Protein AF-A0AA47KLA8-F1 (afdb_monomer_lite)

Secondary structure (DSSP, 8-state):
--HHHHHHHHHHHHHHHHHHHHHHHHHHHHHHHHHTTSS-TT-HHHHHHHHHHHHHHHHHHHHHHHHHHHHH-TTT--TT--HHHHHHHHHHHHHHHHHHHHHHHHHTSS-GGGSPPP---TTHHHHHHHHHHHHS--SSGGG--HHHHHHHHHHHHHHHHHHHHHHHHHH----TTGGG--THHHHHHHHHHHH--

Structure (mmCIF, N/CA/C/O backbone):
data_AF-A0AA47KLA8-F1
#
_entry.id   AF-A0AA47KLA8-F1
#
loop_
_atom_site.gr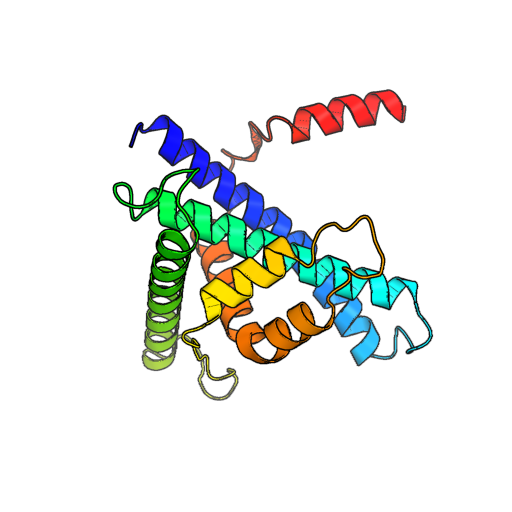oup_PDB
_atom_site.id
_atom_site.type_symbol
_atom_site.label_atom_id
_atom_site.label_alt_id
_atom_site.label_comp_id
_atom_site.label_asym_id
_atom_site.label_entity_id
_atom_site.label_seq_id
_atom_site.pdbx_PDB_ins_code
_atom_site.Cartn_x
_atom_site.Cartn_y
_atom_site.Cartn_z
_atom_site.occupancy
_atom_site.B_iso_or_equiv
_atom_site.auth_seq_id
_atom_site.auth_comp_id
_atom_site.auth_asym_id
_atom_site.auth_atom_id
_atom_site.pdbx_PDB_model_num
ATOM 1 N N . MET A 1 1 ? -13.628 13.703 17.884 1.00 63.38 1 MET A N 1
ATOM 2 C CA . MET A 1 1 ? -13.257 14.617 16.775 1.00 63.38 1 MET A CA 1
ATOM 3 C C . MET A 1 1 ? -14.511 15.286 16.195 1.00 63.38 1 MET A C 1
ATOM 5 O O . MET A 1 1 ? -15.579 14.709 16.343 1.00 63.38 1 MET A O 1
ATOM 9 N N . ASP A 1 2 ? -14.417 16.473 15.574 1.00 76.19 2 ASP A N 1
ATOM 10 C CA . ASP A 1 2 ? -15.514 17.053 14.766 1.00 76.19 2 ASP A CA 1
ATOM 11 C C . ASP A 1 2 ? -15.953 16.029 13.704 1.00 76.19 2 ASP A C 1
ATOM 13 O O . ASP A 1 2 ? -15.108 15.506 12.971 1.00 76.19 2 ASP A O 1
ATOM 17 N N . THR A 1 3 ? -17.251 15.723 13.636 1.00 77.56 3 THR A N 1
ATOM 18 C CA . THR A 1 3 ? -17.851 14.794 12.665 1.00 77.56 3 THR A CA 1
ATOM 19 C C . THR A 1 3 ? -17.394 15.096 11.236 1.00 77.56 3 THR A C 1
ATOM 21 O O . THR A 1 3 ? -17.148 14.171 10.462 1.00 77.56 3 THR A O 1
ATOM 24 N N . ASN A 1 4 ? -17.179 16.373 10.905 1.00 79.25 4 ASN A N 1
ATOM 25 C CA . ASN A 1 4 ? -16.696 16.792 9.592 1.00 79.25 4 ASN A CA 1
ATOM 26 C C . ASN A 1 4 ? -15.292 16.261 9.271 1.00 79.25 4 ASN A C 1
ATOM 28 O O . ASN A 1 4 ? -15.055 15.803 8.156 1.00 79.25 4 ASN A O 1
ATOM 32 N N . LYS A 1 5 ? -14.379 16.235 10.249 1.00 79.88 5 LYS A N 1
ATOM 33 C CA . LYS A 1 5 ? -13.025 15.695 10.048 1.00 79.88 5 LYS A CA 1
ATOM 34 C C . LYS A 1 5 ? -13.030 14.176 9.881 1.00 79.88 5 LYS A C 1
ATOM 36 O O . LYS A 1 5 ? -12.223 13.635 9.135 1.00 79.88 5 LYS A O 1
ATOM 41 N N . VAL A 1 6 ? -13.934 13.463 10.563 1.00 80.94 6 VAL A N 1
ATOM 42 C CA . VAL A 1 6 ? -14.039 11.997 10.407 1.00 80.94 6 VAL A CA 1
ATOM 43 C C . VAL A 1 6 ? -14.518 11.674 8.995 1.00 80.94 6 VAL A C 1
ATOM 45 O O . VAL A 1 6 ? -13.991 10.769 8.349 1.00 80.94 6 VAL A O 1
ATOM 48 N N . ILE A 1 7 ? -15.492 12.441 8.499 1.00 81.25 7 ILE A N 1
ATOM 49 C CA . ILE A 1 7 ? -15.965 12.353 7.115 1.00 81.25 7 ILE A CA 1
ATOM 50 C C . ILE A 1 7 ? -14.815 12.645 6.141 1.00 81.25 7 ILE A C 1
ATOM 52 O O . ILE A 1 7 ? -14.643 11.912 5.169 1.00 81.25 7 ILE A O 1
ATOM 56 N N . GLU A 1 8 ? -14.000 13.663 6.414 1.00 82.88 8 GLU A N 1
ATOM 57 C CA . GLU A 1 8 ? -12.831 14.002 5.601 1.00 82.88 8 GLU A CA 1
ATOM 58 C C . GLU A 1 8 ? -11.795 12.869 5.554 1.00 82.88 8 GLU A C 1
ATOM 60 O O . GLU A 1 8 ? -11.402 12.460 4.462 1.00 82.88 8 GLU A O 1
ATOM 65 N N . TYR A 1 9 ? -11.407 12.280 6.690 1.00 85.88 9 TYR A N 1
ATOM 66 C CA . TYR A 1 9 ? -10.461 11.157 6.687 1.00 85.88 9 TYR A CA 1
ATOM 67 C C . TYR A 1 9 ? -11.030 9.912 6.005 1.00 85.88 9 TYR A C 1
ATOM 69 O O . TYR A 1 9 ? -10.309 9.251 5.263 1.00 85.88 9 TYR A O 1
ATOM 77 N N . ARG A 1 10 ? -12.328 9.620 6.148 1.00 85.44 10 ARG A N 1
ATOM 78 C CA . ARG A 1 10 ? -12.972 8.524 5.400 1.00 85.44 10 ARG A CA 1
ATOM 79 C C . ARG A 1 10 ? -12.926 8.757 3.893 1.00 85.44 10 ARG A C 1
ATOM 81 O O . ARG A 1 10 ? -12.641 7.825 3.143 1.00 85.44 10 ARG A O 1
ATOM 88 N N . LYS A 1 11 ? -13.166 9.994 3.447 1.00 83.06 11 LYS A N 1
ATOM 89 C CA . LYS A 1 11 ? -12.975 10.379 2.043 1.00 83.06 11 LYS A CA 1
ATOM 90 C C . LYS A 1 11 ? -11.513 10.206 1.632 1.00 83.06 11 LYS A C 1
ATOM 92 O O . LYS A 1 11 ? -11.257 9.594 0.604 1.00 83.06 11 LYS A O 1
ATOM 97 N N . SER A 1 12 ? -10.565 10.663 2.450 1.00 85.81 12 SER A N 1
ATOM 98 C CA . SER A 1 12 ? -9.127 10.524 2.193 1.00 85.81 12 SER A CA 1
ATOM 99 C C . SER A 1 12 ? -8.693 9.064 2.043 1.00 85.81 12 SER A C 1
ATOM 101 O O . SER A 1 12 ? -7.930 8.766 1.134 1.00 85.81 12 SER A O 1
ATOM 103 N N . ILE A 1 13 ? -9.194 8.146 2.877 1.00 89.25 13 ILE A N 1
ATOM 104 C CA . ILE A 1 13 ? -8.900 6.707 2.755 1.00 89.25 13 ILE A CA 1
ATOM 105 C C . ILE A 1 13 ? -9.370 6.181 1.395 1.00 89.25 13 ILE A C 1
ATOM 107 O O . ILE A 1 13 ? -8.602 5.525 0.700 1.00 89.25 13 ILE A O 1
ATOM 111 N N . LYS A 1 14 ? -10.599 6.511 0.973 1.00 87.19 14 LYS A N 1
ATOM 112 C CA . LYS A 1 14 ? -11.126 6.137 -0.355 1.00 87.19 14 LYS A CA 1
ATOM 113 C C . LYS A 1 14 ? -10.231 6.666 -1.482 1.00 87.19 14 LYS A C 1
ATOM 115 O O . LYS A 1 14 ? -9.754 5.888 -2.303 1.00 87.19 14 LYS A O 1
ATOM 120 N N . PHE A 1 15 ? -9.960 7.973 -1.429 1.00 85.94 15 PHE A N 1
ATOM 121 C CA . PHE A 1 15 ? -8.798 8.675 -1.990 1.00 85.94 15 PHE A CA 1
ATOM 122 C C . PHE A 1 15 ? -7.606 7.780 -2.304 1.00 85.94 15 PHE A C 1
ATOM 124 O O . PHE A 1 15 ? -7.301 7.396 -3.440 1.00 85.94 15 PHE A O 1
ATOM 131 N N . GLU A 1 16 ? -6.889 7.512 -1.235 1.00 90.62 16 GLU A N 1
ATOM 132 C CA . GLU A 1 16 ? -5.581 6.911 -1.293 1.00 90.62 16 GLU A CA 1
ATOM 133 C C . GLU A 1 16 ? -5.672 5.441 -1.713 1.00 90.62 16 GLU A C 1
ATOM 135 O O . GLU A 1 16 ? -4.830 4.996 -2.483 1.00 90.62 16 GLU A O 1
ATOM 140 N N . LEU A 1 17 ? -6.741 4.712 -1.376 1.00 91.94 17 LEU A N 1
ATOM 141 C CA . LEU A 1 17 ? -6.929 3.327 -1.822 1.00 91.94 17 LEU A CA 1
ATOM 142 C C . LEU A 1 17 ? -7.179 3.193 -3.329 1.00 91.94 17 LEU A C 1
ATOM 144 O O . LEU A 1 17 ? -6.653 2.267 -3.950 1.00 91.94 17 LEU A O 1
ATOM 148 N N . VAL A 1 18 ? -7.917 4.119 -3.951 1.00 89.25 18 VAL A N 1
ATOM 149 C CA . VAL A 1 18 ? -8.073 4.134 -5.418 1.00 89.25 18 VAL A CA 1
ATOM 150 C C . VAL A 1 18 ? -6.729 4.414 -6.092 1.00 89.25 18 VAL A C 1
ATOM 152 O O . VAL A 1 18 ? -6.357 3.736 -7.050 1.00 89.25 18 VAL A O 1
ATOM 155 N N . ARG A 1 19 ? -5.954 5.369 -5.570 1.00 90.69 19 ARG A N 1
ATOM 156 C CA . ARG A 1 19 ? -4.613 5.678 -6.094 1.00 90.69 19 ARG A CA 1
ATOM 157 C C . ARG A 1 19 ? -3.634 4.524 -5.874 1.00 90.69 19 ARG A C 1
ATOM 159 O O . ARG A 1 19 ? -2.857 4.213 -6.776 1.00 90.69 19 ARG A O 1
ATOM 166 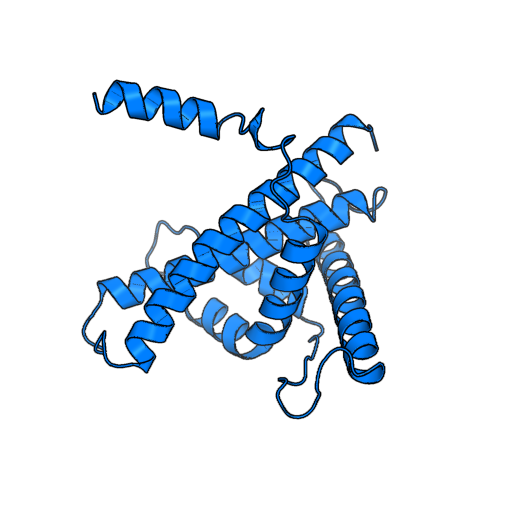N N . ALA A 1 20 ? -3.711 3.857 -4.723 1.00 94.31 20 ALA A N 1
ATOM 167 C CA . ALA A 1 20 ? -2.966 2.641 -4.423 1.00 94.31 20 ALA A CA 1
ATOM 168 C C . ALA A 1 20 ? -3.318 1.537 -5.420 1.00 94.31 20 ALA A C 1
ATOM 170 O O . ALA A 1 20 ? -2.413 0.901 -5.947 1.00 94.31 20 ALA A O 1
ATOM 171 N N . LYS A 1 21 ? -4.605 1.355 -5.745 1.00 94.44 21 LYS A N 1
ATOM 172 C CA . LYS A 1 21 ? -5.042 0.391 -6.757 1.00 94.44 21 LYS A CA 1
ATOM 173 C C . LYS A 1 21 ? -4.451 0.677 -8.131 1.00 94.44 21 LYS A C 1
ATOM 175 O O . LYS A 1 21 ? -3.864 -0.221 -8.722 1.00 94.44 21 LYS A O 1
ATOM 180 N N . LEU A 1 22 ? -4.555 1.912 -8.616 1.00 93.88 22 LEU A N 1
ATOM 181 C CA . LEU A 1 22 ? -3.979 2.289 -9.911 1.00 93.88 22 LEU A CA 1
ATOM 182 C C . LEU A 1 22 ? -2.461 2.050 -9.948 1.00 93.88 22 LEU A C 1
ATOM 184 O O . LEU A 1 22 ? -1.937 1.551 -10.940 1.00 93.88 22 LEU A O 1
ATOM 188 N N . ALA A 1 23 ? -1.761 2.372 -8.858 1.00 95.81 23 ALA A N 1
ATOM 189 C CA . ALA A 1 23 ? -0.329 2.126 -8.733 1.00 95.81 23 ALA A CA 1
ATOM 190 C C . ALA A 1 23 ? 0.010 0.625 -8.675 1.00 95.81 23 ALA A C 1
ATOM 192 O O . ALA A 1 23 ? 0.953 0.188 -9.331 1.00 95.81 23 ALA A O 1
ATOM 193 N N . PHE A 1 24 ? -0.765 -0.175 -7.941 1.00 96.81 24 PHE A N 1
ATOM 194 C CA . PHE A 1 24 ? -0.551 -1.616 -7.837 1.00 96.81 24 PHE A CA 1
ATOM 195 C C . PHE A 1 24 ? -0.835 -2.340 -9.154 1.00 96.81 24 PHE A C 1
ATOM 197 O O . PHE A 1 24 ? -0.034 -3.173 -9.564 1.00 96.81 24 PHE A O 1
ATOM 204 N N . ASP A 1 25 ? -1.925 -1.997 -9.846 1.00 96.94 25 ASP A N 1
ATOM 205 C CA . ASP A 1 25 ? -2.264 -2.566 -11.155 1.00 96.94 25 ASP A CA 1
ATOM 206 C C . ASP A 1 25 ? -1.147 -2.282 -12.177 1.00 96.94 25 ASP A C 1
ATOM 208 O O . ASP A 1 25 ? -0.766 -3.156 -12.960 1.00 96.94 25 ASP A O 1
ATOM 212 N N . GLU A 1 26 ? -0.575 -1.074 -12.145 1.00 97.19 26 GLU A N 1
ATOM 213 C CA . GLU A 1 26 ? 0.566 -0.709 -12.984 1.00 97.19 26 GLU A CA 1
ATOM 214 C C . GLU A 1 26 ? 1.828 -1.506 -12.618 1.00 97.19 26 GLU A C 1
ATOM 216 O O . GLU A 1 26 ? 2.467 -2.080 -13.504 1.00 97.19 26 GLU A O 1
ATOM 221 N N . PHE A 1 27 ? 2.166 -1.591 -11.326 1.00 96.50 27 PHE A N 1
ATOM 222 C CA . PHE A 1 27 ? 3.285 -2.401 -10.835 1.00 96.50 27 PHE A CA 1
ATOM 223 C C . PHE A 1 27 ? 3.144 -3.858 -11.280 1.00 96.50 27 PHE A C 1
ATOM 225 O O . PHE A 1 27 ? 4.066 -4.406 -11.881 1.00 96.50 27 PHE A O 1
ATOM 232 N N . PHE A 1 28 ? 1.978 -4.458 -11.039 1.00 95.81 28 PHE A N 1
ATOM 233 C CA . PHE A 1 28 ? 1.679 -5.839 -11.390 1.00 95.81 28 PHE A CA 1
ATOM 234 C C . PHE A 1 28 ? 1.783 -6.070 -12.901 1.00 95.81 28 PHE A C 1
ATOM 236 O O . PHE A 1 28 ? 2.361 -7.065 -13.336 1.00 95.81 28 PHE A O 1
ATOM 243 N N . GLY A 1 29 ? 1.301 -5.124 -13.712 1.00 96.44 29 GLY A N 1
ATOM 244 C CA . GLY A 1 29 ? 1.416 -5.178 -15.168 1.00 96.44 29 GLY A CA 1
ATOM 245 C C . GLY A 1 29 ? 2.866 -5.187 -15.663 1.00 96.44 29 GLY A C 1
ATOM 246 O O . GLY A 1 29 ? 3.216 -6.010 -16.513 1.00 96.44 29 GLY A O 1
ATOM 247 N N . TYR A 1 30 ? 3.728 -4.312 -15.132 1.00 96.12 30 TYR A N 1
ATOM 248 C CA . TYR A 1 30 ? 5.148 -4.302 -15.511 1.00 96.12 30 TYR A CA 1
ATOM 249 C C . TYR A 1 30 ? 5.914 -5.499 -14.943 1.00 96.12 30 TYR A C 1
ATOM 251 O O . TYR A 1 30 ? 6.679 -6.116 -15.681 1.00 96.12 30 TYR A O 1
ATOM 259 N N . ALA A 1 31 ? 5.678 -5.866 -13.680 1.00 93.81 31 ALA A N 1
ATOM 260 C CA . ALA A 1 31 ? 6.279 -7.038 -13.042 1.00 93.81 31 ALA A CA 1
ATOM 261 C C . ALA A 1 31 ? 5.948 -8.323 -13.812 1.00 93.81 31 ALA A C 1
ATOM 263 O O . ALA A 1 31 ? 6.847 -9.074 -14.184 1.00 93.81 31 ALA A O 1
ATOM 264 N N . GLY A 1 32 ? 4.668 -8.528 -14.139 1.00 94.69 32 GLY A N 1
ATOM 265 C CA . GLY A 1 32 ? 4.219 -9.647 -14.963 1.00 94.69 32 GLY A CA 1
ATOM 266 C C . GLY A 1 32 ? 4.845 -9.634 -16.358 1.00 94.69 32 GLY A C 1
ATOM 267 O O . GLY A 1 32 ? 5.186 -10.689 -16.885 1.00 94.69 32 GLY A O 1
ATOM 268 N N . GLY A 1 33 ? 5.064 -8.454 -16.943 1.00 94.50 33 GLY A N 1
ATOM 269 C CA . GLY A 1 33 ? 5.754 -8.315 -18.224 1.00 94.50 33 GLY A CA 1
ATOM 270 C C . GLY A 1 33 ? 7.212 -8.787 -18.203 1.00 94.50 33 GLY A C 1
ATOM 271 O O . GLY A 1 33 ? 7.637 -9.415 -19.166 1.00 94.50 33 GLY A O 1
ATOM 272 N N . PHE A 1 34 ? 7.956 -8.544 -17.119 1.00 92.56 34 PHE A N 1
ATOM 273 C CA . PHE A 1 34 ? 9.307 -9.098 -16.946 1.00 92.56 34 PHE A CA 1
ATOM 274 C C . PHE A 1 34 ? 9.283 -10.607 -16.665 1.00 92.56 34 PHE A C 1
ATOM 276 O O . PHE A 1 34 ? 10.083 -11.339 -17.227 1.00 92.56 34 PHE A O 1
ATOM 283 N N . ILE A 1 35 ? 8.340 -11.092 -15.848 1.00 93.56 35 ILE A N 1
ATOM 284 C CA . ILE A 1 35 ? 8.210 -12.529 -15.523 1.00 93.56 35 ILE A CA 1
ATOM 285 C C . ILE A 1 35 ? 7.851 -13.370 -16.759 1.00 93.56 35 ILE A C 1
ATOM 287 O O . ILE A 1 35 ? 8.227 -14.533 -16.850 1.00 93.56 35 ILE A O 1
ATOM 291 N N . THR A 1 36 ? 7.092 -12.796 -17.693 1.00 95.00 36 THR A N 1
ATOM 292 C CA . THR A 1 36 ? 6.625 -13.471 -18.917 1.00 95.00 36 THR A CA 1
ATOM 293 C C . THR A 1 36 ? 7.490 -13.172 -20.145 1.00 95.00 36 THR A C 1
ATOM 295 O O . THR A 1 36 ? 7.048 -13.420 -21.265 1.00 95.00 36 THR A O 1
ATOM 298 N N . ASP A 1 37 ? 8.684 -12.600 -19.955 1.00 92.56 37 ASP A N 1
ATOM 299 C CA . ASP A 1 37 ? 9.629 -12.216 -21.016 1.00 92.56 37 ASP A CA 1
ATOM 300 C C . ASP A 1 37 ? 9.053 -11.257 -22.084 1.00 92.56 37 ASP A C 1
ATOM 302 O O . ASP A 1 37 ? 9.610 -11.088 -23.170 1.00 92.56 37 ASP A O 1
ATOM 306 N N . ARG A 1 38 ? 7.940 -10.568 -21.790 1.00 92.94 38 ARG A N 1
ATOM 307 C CA . ARG A 1 38 ? 7.401 -9.488 -22.638 1.00 92.94 38 ARG A CA 1
ATOM 308 C C . ARG A 1 38 ? 8.300 -8.249 -22.604 1.00 92.94 38 ARG A C 1
ATOM 310 O O . ARG A 1 38 ? 8.316 -7.470 -23.558 1.00 92.94 38 ARG A O 1
ATOM 317 N N . PHE A 1 39 ? 9.007 -8.051 -21.496 1.00 92.06 39 PHE A N 1
ATOM 318 C CA . PHE A 1 39 ? 10.052 -7.048 -21.340 1.00 92.06 39 PHE A CA 1
ATOM 319 C C . PHE A 1 39 ? 11.363 -7.749 -21.003 1.00 92.06 39 PHE A C 1
ATOM 321 O O . PHE A 1 39 ? 11.408 -8.537 -20.065 1.00 92.06 39 PHE A O 1
ATOM 328 N N . ASP A 1 40 ? 12.425 -7.429 -21.737 1.00 92.12 40 ASP A N 1
ATOM 329 C CA . ASP A 1 40 ? 13.775 -7.861 -21.385 1.00 92.12 40 ASP A CA 1
ATOM 330 C C . ASP A 1 40 ? 14.450 -6.881 -20.407 1.00 92.12 40 ASP A C 1
ATOM 332 O O . ASP A 1 40 ? 14.007 -5.744 -20.199 1.00 92.12 40 ASP A O 1
ATOM 336 N N . ASP A 1 41 ? 15.582 -7.303 -19.842 1.00 89.00 41 ASP A N 1
ATOM 337 C CA . ASP A 1 41 ? 16.385 -6.507 -18.911 1.00 89.00 41 ASP A CA 1
ATOM 338 C C . ASP A 1 41 ? 16.990 -5.227 -19.512 1.00 89.00 41 ASP A C 1
ATOM 340 O O . ASP A 1 41 ? 17.529 -4.390 -18.783 1.00 89.00 41 ASP A O 1
ATOM 344 N N . THR A 1 42 ? 16.904 -5.009 -20.819 1.00 93.56 42 THR A N 1
ATOM 345 C CA . THR A 1 42 ? 17.353 -3.762 -21.448 1.00 93.56 42 THR A CA 1
ATOM 346 C C . THR A 1 42 ? 16.248 -2.703 -21.487 1.00 93.56 42 THR A C 1
ATOM 348 O O . THR A 1 42 ? 16.531 -1.529 -21.740 1.00 93.56 42 THR A O 1
ATOM 351 N N . ASN A 1 43 ? 14.999 -3.059 -21.154 1.00 92.94 43 ASN A N 1
ATOM 352 C CA . ASN A 1 43 ? 13.866 -2.137 -21.158 1.00 92.94 43 ASN A CA 1
ATOM 353 C C . ASN A 1 43 ? 13.885 -1.158 -19.966 1.00 92.94 43 ASN A C 1
ATOM 355 O O . ASN A 1 43 ? 13.198 -1.325 -18.955 1.00 92.94 43 ASN A O 1
ATOM 359 N N . VAL A 1 44 ? 14.667 -0.084 -20.106 1.00 92.12 44 VAL A N 1
ATOM 360 C CA . VAL A 1 44 ? 14.850 0.961 -19.083 1.00 92.12 44 VAL A CA 1
ATOM 361 C C . VAL A 1 44 ? 13.526 1.602 -18.655 1.00 92.12 44 VAL A C 1
ATOM 363 O O . VAL A 1 44 ? 13.314 1.843 -17.468 1.00 92.12 44 VAL A O 1
ATOM 366 N N . LEU A 1 45 ? 12.611 1.863 -19.595 1.00 91.75 45 LEU A N 1
ATOM 367 C CA . LEU A 1 45 ? 11.342 2.516 -19.275 1.00 91.75 45 LEU A CA 1
ATOM 368 C C . LEU A 1 45 ? 10.460 1.624 -18.395 1.00 91.75 45 LEU A C 1
ATOM 370 O O . LEU A 1 45 ? 9.888 2.110 -17.422 1.00 91.75 45 LEU A O 1
ATOM 374 N N . ALA A 1 46 ? 10.379 0.326 -18.698 1.00 92.19 46 ALA A N 1
ATOM 375 C CA . ALA A 1 46 ? 9.652 -0.626 -17.865 1.00 92.19 46 ALA A CA 1
ATOM 376 C C . ALA A 1 46 ? 10.262 -0.723 -16.454 1.00 92.19 46 ALA A C 1
ATOM 378 O O . ALA A 1 46 ? 9.514 -0.742 -15.478 1.00 92.19 46 ALA A O 1
ATOM 379 N N . LYS A 1 47 ? 11.599 -0.676 -16.328 1.00 90.81 47 LYS A N 1
ATOM 380 C CA . LYS A 1 47 ? 12.306 -0.658 -15.030 1.00 90.81 47 LYS A CA 1
ATOM 381 C C . LYS A 1 47 ? 11.995 0.581 -14.187 1.00 90.81 47 LYS A C 1
ATOM 383 O O . LYS A 1 47 ? 11.820 0.482 -12.976 1.00 90.81 47 LYS A O 1
ATOM 388 N N . ILE A 1 48 ? 11.902 1.753 -14.812 1.00 89.94 48 ILE A N 1
ATOM 389 C CA . ILE A 1 48 ? 11.525 2.981 -14.100 1.00 89.94 48 ILE A CA 1
ATOM 390 C C . ILE A 1 48 ? 10.063 2.905 -13.654 1.00 89.94 48 ILE A C 1
ATOM 392 O O . ILE A 1 48 ? 9.754 3.233 -12.512 1.00 89.94 48 ILE A O 1
ATOM 396 N N . LYS A 1 49 ? 9.167 2.438 -14.529 1.00 91.81 49 LYS A N 1
ATOM 397 C CA . LYS A 1 49 ? 7.734 2.377 -14.227 1.00 91.81 49 LYS A CA 1
ATOM 398 C C . LYS A 1 49 ? 7.389 1.364 -13.143 1.00 91.81 49 LYS A C 1
ATOM 400 O O . LYS A 1 49 ? 6.584 1.688 -12.282 1.00 91.81 49 LYS A O 1
ATOM 405 N N . ILE A 1 50 ? 8.011 0.181 -13.133 1.00 92.12 50 ILE A N 1
ATOM 406 C CA . ILE A 1 50 ? 7.799 -0.795 -12.051 1.00 92.12 50 ILE A CA 1
ATOM 407 C C . ILE A 1 50 ? 8.256 -0.229 -10.698 1.00 92.12 50 ILE A C 1
ATOM 409 O O . ILE A 1 50 ? 7.535 -0.353 -9.711 1.00 92.12 50 ILE A O 1
ATOM 413 N N . PHE A 1 51 ? 9.411 0.447 -10.663 1.00 90.94 51 PHE A N 1
ATOM 414 C CA . PHE A 1 51 ? 9.929 1.085 -9.454 1.00 90.94 51 PHE A CA 1
ATOM 415 C C . PHE A 1 51 ? 8.995 2.194 -8.950 1.00 90.94 51 PHE A C 1
ATOM 417 O O . PHE A 1 51 ? 8.596 2.187 -7.786 1.00 90.94 51 PHE A O 1
ATOM 424 N N . ASP A 1 52 ? 8.617 3.120 -9.834 1.00 91.00 52 ASP A N 1
ATOM 425 C CA . ASP A 1 52 ? 7.740 4.248 -9.513 1.00 91.00 52 ASP A CA 1
ATOM 426 C C . ASP A 1 52 ? 6.344 3.786 -9.069 1.00 91.00 52 ASP A C 1
ATOM 428 O O . ASP A 1 52 ? 5.818 4.255 -8.058 1.00 91.00 52 ASP A O 1
ATOM 432 N N . ALA A 1 53 ? 5.765 2.815 -9.776 1.00 94.06 53 ALA A N 1
ATOM 433 C CA . ALA A 1 53 ? 4.470 2.243 -9.437 1.00 94.06 53 ALA A CA 1
ATOM 434 C C . ALA A 1 53 ? 4.485 1.584 -8.052 1.00 94.06 53 ALA A C 1
ATOM 436 O O . ALA A 1 53 ? 3.589 1.835 -7.243 1.00 94.06 53 ALA A O 1
ATOM 437 N N . TYR A 1 54 ? 5.531 0.818 -7.729 1.00 94.69 54 TYR A N 1
ATOM 438 C CA . 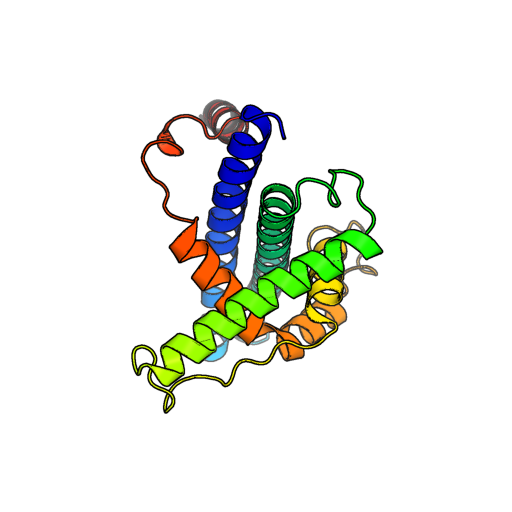TYR A 1 54 ? 5.661 0.208 -6.408 1.00 94.69 54 TYR A CA 1
ATOM 439 C C . TYR A 1 54 ? 5.852 1.255 -5.300 1.00 94.69 54 TYR A C 1
ATOM 441 O O . TYR A 1 54 ? 5.204 1.181 -4.257 1.00 94.69 54 TYR A O 1
ATOM 449 N N . ALA A 1 55 ? 6.681 2.278 -5.535 1.00 93.31 55 ALA A N 1
ATOM 450 C CA . ALA A 1 55 ? 6.884 3.376 -4.591 1.00 93.31 55 ALA A CA 1
ATOM 451 C C . ALA A 1 55 ? 5.580 4.141 -4.304 1.00 93.31 55 ALA A C 1
ATOM 453 O O . ALA A 1 55 ? 5.256 4.414 -3.145 1.00 93.31 55 ALA A O 1
ATOM 454 N N . ARG A 1 56 ? 4.799 4.449 -5.349 1.00 94.25 56 ARG A N 1
ATOM 455 C CA . ARG A 1 56 ? 3.480 5.080 -5.210 1.00 94.25 56 ARG A CA 1
ATOM 456 C C . ARG A 1 56 ? 2.501 4.198 -4.453 1.00 94.25 56 ARG A C 1
ATOM 458 O O . ARG A 1 56 ? 1.817 4.704 -3.570 1.00 94.25 56 ARG A O 1
ATOM 465 N N . TRP A 1 57 ? 2.446 2.904 -4.762 1.00 96.25 57 TRP A N 1
ATOM 466 C CA . TRP A 1 57 ? 1.571 1.968 -4.058 1.00 96.25 57 TRP A CA 1
ATOM 467 C C . TRP A 1 57 ? 1.860 1.951 -2.552 1.00 96.25 57 TRP A C 1
ATOM 469 O O . TRP A 1 57 ? 0.952 2.164 -1.750 1.00 96.25 57 TRP A O 1
ATOM 479 N N . VAL A 1 58 ? 3.134 1.809 -2.175 1.00 95.69 58 VAL A N 1
ATOM 480 C CA . VAL A 1 58 ? 3.583 1.855 -0.776 1.00 95.69 58 VAL A CA 1
ATOM 481 C C . VAL A 1 58 ? 3.235 3.194 -0.114 1.00 95.69 58 VAL A C 1
ATOM 483 O O . VAL A 1 58 ? 2.736 3.223 1.012 1.00 95.69 58 VAL A O 1
ATOM 486 N N . GLY A 1 59 ? 3.445 4.308 -0.820 1.00 93.62 59 GLY A N 1
ATOM 487 C CA . GLY A 1 59 ? 3.091 5.640 -0.331 1.00 93.62 59 GLY A CA 1
ATOM 488 C C . GLY A 1 59 ? 1.594 5.799 -0.055 1.00 93.62 59 GLY A C 1
ATOM 489 O O . GLY A 1 59 ? 1.218 6.255 1.021 1.00 93.62 59 GLY A O 1
ATOM 490 N N . HIS A 1 60 ? 0.737 5.382 -0.986 1.00 94.31 60 HIS A N 1
ATOM 491 C CA . HIS A 1 60 ? -0.718 5.468 -0.834 1.00 94.31 60 HIS A CA 1
ATOM 492 C C . HIS A 1 60 ? -1.258 4.525 0.248 1.00 94.31 60 HIS A C 1
ATOM 494 O O . HIS A 1 60 ? -2.193 4.879 0.970 1.00 94.31 60 HIS A O 1
ATOM 500 N N . LEU A 1 61 ? -0.642 3.352 0.423 1.00 96.19 61 LEU A N 1
ATOM 501 C CA . LEU A 1 61 ? -0.954 2.463 1.541 1.00 96.19 61 LEU A CA 1
ATOM 502 C C . LEU A 1 61 ? -0.647 3.136 2.888 1.00 96.19 61 LEU A C 1
ATOM 504 O O . LEU A 1 61 ? -1.485 3.109 3.787 1.00 96.19 61 LEU A O 1
ATOM 508 N N . TYR A 1 62 ? 0.511 3.793 3.013 1.00 95.31 62 TYR A N 1
ATOM 509 C CA . TYR A 1 62 ? 0.868 4.540 4.222 1.00 95.31 62 TYR A CA 1
ATOM 510 C C . TYR A 1 62 ? -0.144 5.648 4.545 1.00 95.31 62 TYR A C 1
ATOM 512 O O . TYR A 1 62 ? -0.612 5.732 5.678 1.00 95.31 62 TYR A O 1
ATOM 520 N N . GLU A 1 63 ? -0.509 6.482 3.565 1.00 93.12 63 GLU A N 1
ATOM 521 C CA . GLU A 1 63 ? -1.470 7.575 3.788 1.00 93.12 63 GLU A CA 1
ATOM 522 C C . GLU A 1 63 ? -2.858 7.047 4.180 1.00 93.12 63 GLU A C 1
ATOM 524 O O . GLU A 1 63 ? -3.516 7.610 5.059 1.00 93.12 63 GLU A O 1
ATOM 529 N N . SER A 1 64 ? -3.276 5.921 3.593 1.00 94.00 64 SER A N 1
ATOM 530 C CA . SER A 1 64 ? -4.522 5.241 3.965 1.00 94.00 64 SER A CA 1
ATOM 531 C C . SER A 1 64 ? -4.490 4.783 5.427 1.00 94.00 64 SER A C 1
ATOM 533 O O . SER A 1 64 ? -5.436 5.033 6.175 1.00 94.00 64 SER A O 1
ATOM 535 N N . MET A 1 65 ? -3.392 4.153 5.857 1.00 94.50 65 MET A N 1
ATOM 536 C CA . MET A 1 65 ? -3.217 3.692 7.239 1.00 94.50 65 MET A CA 1
ATOM 537 C C . MET A 1 65 ? -3.156 4.849 8.234 1.00 94.50 65 MET A C 1
ATOM 539 O O . MET A 1 65 ? -3.773 4.790 9.294 1.00 94.50 65 MET A O 1
ATOM 543 N N . LEU A 1 66 ? -2.460 5.930 7.885 1.00 92.19 66 LEU A N 1
ATOM 544 C CA . LEU A 1 66 ? -2.386 7.120 8.723 1.00 92.19 66 LEU A CA 1
ATOM 545 C C . LEU A 1 66 ? -3.768 7.757 8.921 1.00 92.19 66 LEU A C 1
ATOM 547 O O . LEU A 1 66 ? -4.105 8.175 10.029 1.00 92.19 66 LEU A O 1
ATOM 551 N N . ALA A 1 67 ? -4.578 7.830 7.864 1.00 91.00 67 ALA A N 1
ATOM 552 C CA . ALA A 1 67 ? -5.944 8.332 7.957 1.00 91.00 67 ALA A CA 1
ATOM 553 C C . ALA A 1 67 ? -6.844 7.411 8.800 1.00 91.00 67 ALA A C 1
ATOM 555 O O . ALA A 1 67 ? -7.646 7.919 9.583 1.00 91.00 67 ALA A O 1
ATOM 556 N N . LEU A 1 68 ? -6.681 6.085 8.700 1.00 91.38 68 LEU A N 1
ATOM 557 C CA . LEU A 1 68 ? -7.389 5.120 9.549 1.00 91.38 68 LEU A CA 1
ATOM 558 C C . LEU A 1 68 ? -7.050 5.332 11.028 1.00 91.38 68 LEU A C 1
ATOM 560 O O . LEU A 1 68 ? -7.947 5.502 11.848 1.00 91.38 68 LEU A O 1
ATOM 564 N N . VAL A 1 69 ? -5.763 5.413 11.360 1.00 91.50 69 VAL A N 1
ATOM 565 C CA . VAL A 1 69 ? -5.303 5.639 12.736 1.00 91.50 69 VAL A CA 1
ATOM 566 C C . VAL A 1 69 ? -5.865 6.939 13.316 1.00 91.50 69 VAL A C 1
ATOM 568 O O . VAL A 1 69 ? -6.291 6.959 14.464 1.00 91.50 69 VAL A O 1
ATOM 571 N N . LYS A 1 70 ? -5.949 8.020 12.530 1.00 88.00 70 LYS A N 1
ATOM 572 C CA . LYS A 1 70 ? -6.563 9.284 12.984 1.00 88.00 70 LYS A CA 1
ATOM 573 C C . LYS A 1 70 ? -8.065 9.169 13.283 1.00 88.00 70 LYS A C 1
ATOM 575 O O . LYS A 1 70 ? -8.607 10.000 14.012 1.00 88.00 70 LYS A O 1
ATOM 580 N N . ILE A 1 71 ? -8.755 8.188 12.700 1.00 85.25 71 ILE A N 1
ATOM 581 C CA . ILE A 1 71 ? -10.166 7.899 12.994 1.00 85.25 71 ILE A CA 1
ATOM 582 C C . ILE A 1 71 ? -10.286 7.067 14.276 1.00 85.25 71 ILE A C 1
ATOM 584 O O . ILE A 1 71 ? -11.152 7.364 15.105 1.00 85.25 71 ILE A O 1
ATOM 588 N N . GLU A 1 72 ? -9.440 6.046 14.416 1.00 83.06 72 GLU A N 1
ATOM 589 C CA . GLU A 1 72 ? -9.487 5.069 15.511 1.00 83.06 72 GLU A CA 1
ATOM 590 C C . GLU A 1 72 ? -8.918 5.630 16.823 1.00 83.06 72 GLU A C 1
ATOM 592 O O . GLU A 1 72 ? -9.563 5.521 17.867 1.00 83.06 72 GLU A O 1
ATOM 597 N N . ASP A 1 73 ? -7.765 6.305 16.781 1.00 73.62 73 ASP A N 1
ATOM 598 C CA . ASP A 1 73 ? -7.112 6.892 17.954 1.00 73.62 73 ASP A CA 1
ATOM 599 C C . ASP A 1 73 ? -7.173 8.426 17.950 1.00 73.62 73 ASP A C 1
ATOM 601 O O . ASP A 1 73 ? -6.211 9.162 17.701 1.00 73.62 73 AS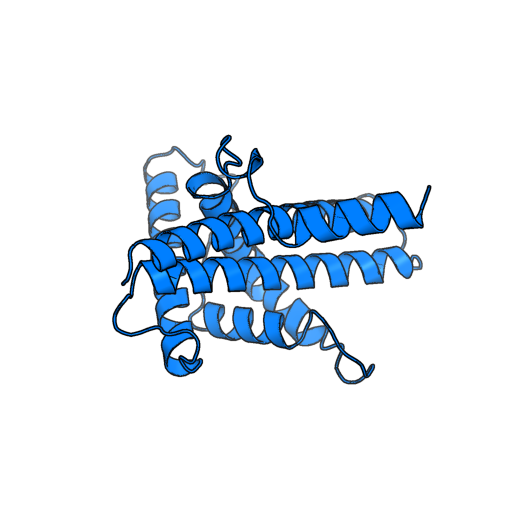P A O 1
ATOM 605 N N . GLN A 1 74 ? -8.375 8.904 18.266 1.00 65.56 74 GLN A N 1
ATOM 606 C CA . GLN A 1 74 ? -8.766 10.313 18.200 1.00 65.56 74 GLN A CA 1
ATOM 607 C C . GLN A 1 74 ? -8.061 11.222 19.216 1.00 65.56 74 GLN A C 1
ATOM 609 O O . GLN A 1 74 ? -8.191 12.444 19.111 1.00 65.56 74 GLN A O 1
ATOM 614 N N . ASN A 1 75 ? -7.371 10.657 20.212 1.00 60.38 75 ASN A N 1
ATOM 615 C CA . ASN A 1 75 ? -6.756 11.420 21.298 1.00 60.38 75 ASN A CA 1
ATOM 616 C C . ASN A 1 75 ? -5.228 11.508 21.163 1.00 60.38 75 ASN A C 1
ATOM 618 O O . ASN A 1 75 ? -4.651 12.500 21.612 1.00 60.38 75 ASN A O 1
ATOM 622 N N . SER A 1 76 ? -4.582 10.519 20.534 1.00 61.66 76 SER A N 1
ATOM 623 C CA . SER A 1 76 ? -3.113 10.433 20.456 1.00 61.66 76 SER A CA 1
ATOM 624 C C . SER A 1 76 ? -2.538 10.925 19.128 1.00 61.66 76 SER A C 1
ATOM 626 O O . SER A 1 76 ? -1.412 11.434 19.088 1.00 61.66 76 SER A O 1
ATOM 628 N N . VAL A 1 77 ? -3.286 10.793 18.024 1.00 65.12 77 VAL A N 1
ATOM 629 C CA . VAL A 1 77 ? -2.755 11.045 16.677 1.00 65.12 77 VAL A CA 1
ATOM 630 C C . VAL A 1 77 ? -3.404 12.266 16.022 1.00 65.12 77 VAL A C 1
ATOM 632 O O . VAL A 1 77 ? -4.562 12.269 15.622 1.00 65.12 77 VAL A O 1
ATOM 635 N N . SER A 1 78 ? -2.609 13.325 15.871 1.00 66.56 78 SER A N 1
ATOM 636 C CA . SER A 1 78 ? -2.943 14.567 15.175 1.00 66.56 78 SER A CA 1
ATOM 637 C C . SER A 1 78 ? -2.196 14.677 13.840 1.00 66.56 78 SER A C 1
ATOM 639 O O . SER A 1 78 ? -1.293 13.897 13.540 1.00 66.56 78 SER A O 1
ATOM 641 N N . GLU A 1 79 ? -2.525 15.685 13.030 1.00 60.44 79 GLU A N 1
ATOM 642 C CA . GLU A 1 79 ? -1.821 15.975 11.767 1.00 60.44 79 GLU A CA 1
ATOM 643 C C . GLU A 1 79 ? -0.324 16.256 11.935 1.00 60.44 79 GLU A C 1
ATOM 645 O O . GLU A 1 79 ? 0.440 16.008 11.007 1.00 60.44 79 GLU A O 1
ATOM 650 N N . ASN A 1 80 ? 0.090 16.699 13.124 1.00 65.94 80 ASN A N 1
ATOM 651 C CA . ASN A 1 80 ? 1.481 16.996 13.459 1.00 65.94 80 ASN A CA 1
ATOM 652 C C . ASN A 1 80 ? 2.102 15.942 14.383 1.00 65.94 80 ASN A C 1
ATOM 654 O O . ASN A 1 80 ? 3.172 16.183 14.950 1.00 65.94 80 ASN A O 1
ATOM 658 N N . SER A 1 81 ? 1.431 14.803 14.592 1.00 72.62 81 SER A N 1
ATOM 659 C CA . SER A 1 81 ? 1.990 13.750 15.432 1.00 72.62 81 SER A CA 1
ATOM 660 C C . SER A 1 81 ? 3.301 13.252 14.839 1.00 72.62 81 SER A C 1
ATOM 662 O O . SER A 1 81 ? 3.435 13.020 13.636 1.00 72.62 81 SER A O 1
ATOM 664 N N . LYS A 1 82 ? 4.296 13.143 15.714 1.00 75.75 82 LYS A N 1
ATOM 665 C CA . LYS A 1 82 ? 5.615 12.637 15.365 1.00 75.75 82 LYS A CA 1
ATOM 666 C C . LYS A 1 82 ? 5.542 11.132 15.096 1.00 75.75 82 LYS A C 1
ATOM 668 O O . LYS A 1 82 ? 4.620 10.443 15.530 1.00 75.75 82 LYS A O 1
ATOM 673 N N . SER A 1 83 ? 6.544 10.622 14.385 1.00 77.56 83 SER A N 1
ATOM 674 C CA . SER A 1 83 ? 6.577 9.225 13.948 1.00 77.56 83 SER A CA 1
ATOM 675 C C . SER A 1 83 ? 6.602 8.198 15.079 1.00 77.56 83 SER A C 1
ATOM 677 O O . SER A 1 83 ? 6.096 7.098 14.922 1.00 77.56 83 SER A O 1
ATOM 679 N N . ASP A 1 84 ? 7.192 8.560 16.214 1.00 79.12 84 ASP A N 1
ATOM 680 C CA . ASP A 1 84 ? 7.203 7.767 17.448 1.00 79.12 84 ASP A CA 1
ATOM 681 C C . ASP A 1 84 ? 5.801 7.547 18.037 1.00 79.12 84 ASP A C 1
ATOM 683 O O . ASP A 1 84 ? 5.622 6.630 18.832 1.00 79.12 84 ASP A O 1
ATOM 687 N N . VAL A 1 85 ? 4.813 8.342 17.619 1.00 79.94 85 VAL A N 1
ATOM 688 C CA . VAL A 1 85 ? 3.403 8.187 17.995 1.00 79.94 85 VAL A CA 1
ATOM 689 C C . VAL A 1 85 ? 2.610 7.488 16.888 1.00 79.94 85 VAL A C 1
ATOM 691 O O . VAL A 1 85 ? 1.780 6.637 17.175 1.00 79.94 85 VAL A O 1
ATOM 694 N N . THR A 1 86 ? 2.860 7.808 15.615 1.00 85.81 86 THR A N 1
ATOM 695 C CA . THR A 1 86 ? 2.081 7.246 14.495 1.00 85.81 86 THR A CA 1
ATOM 696 C C . THR A 1 86 ? 2.456 5.810 14.146 1.00 85.81 86 THR A C 1
ATOM 698 O O . THR A 1 86 ? 1.580 5.022 13.800 1.00 85.81 86 THR A O 1
ATOM 701 N N . ASP A 1 87 ? 3.747 5.464 14.194 1.00 93.06 87 ASP A N 1
ATOM 702 C CA . ASP A 1 87 ? 4.224 4.152 13.749 1.00 93.06 87 ASP A CA 1
ATOM 703 C C . ASP A 1 87 ? 3.671 3.012 14.638 1.00 93.06 87 ASP A C 1
ATOM 705 O O . ASP A 1 87 ? 3.187 2.029 14.075 1.00 93.06 87 ASP A O 1
ATOM 709 N N . PRO A 1 88 ? 3.643 3.122 15.987 1.00 92.94 88 PRO A N 1
ATOM 710 C CA . PRO A 1 88 ? 3.030 2.102 16.847 1.00 92.94 88 PRO A CA 1
ATOM 711 C C . PRO A 1 88 ? 1.537 1.879 16.581 1.00 92.94 88 PRO A C 1
ATOM 713 O O . PRO A 1 88 ? 1.076 0.739 16.598 1.00 92.94 88 PRO A O 1
ATOM 716 N N . GLU A 1 89 ? 0.782 2.937 16.286 1.00 93.44 89 GLU A N 1
ATOM 717 C CA . GLU A 1 89 ? -0.650 2.817 15.996 1.00 93.44 89 GLU A CA 1
ATOM 718 C C . GLU A 1 89 ? -0.903 2.158 14.633 1.00 93.44 89 GLU A C 1
ATOM 720 O O . GLU A 1 89 ? -1.743 1.267 14.511 1.00 93.44 89 GLU A O 1
ATOM 725 N N . ILE A 1 90 ? -0.111 2.503 13.609 1.00 95.00 90 ILE A N 1
ATOM 726 C CA . ILE A 1 90 ? -0.149 1.802 12.314 1.00 95.00 90 ILE A CA 1
ATOM 727 C C . ILE A 1 90 ? 0.214 0.323 12.502 1.00 95.00 90 ILE A C 1
ATOM 729 O O . ILE A 1 90 ? -0.429 -0.551 11.916 1.00 95.00 90 ILE A O 1
ATOM 733 N N . GLN A 1 91 ? 1.217 0.031 13.335 1.00 96.56 91 GLN A N 1
ATOM 734 C CA . GLN A 1 91 ? 1.610 -1.334 13.678 1.00 96.56 91 GLN A CA 1
ATOM 735 C C . GLN A 1 91 ? 0.458 -2.095 14.356 1.00 96.56 91 GLN A C 1
ATOM 737 O O . GLN A 1 91 ? 0.212 -3.258 14.033 1.00 96.56 91 GLN A O 1
ATOM 742 N N . CYS A 1 92 ? -0.275 -1.441 15.260 1.00 95.31 92 CYS A N 1
ATOM 743 C CA . CYS A 1 92 ? -1.445 -1.999 15.933 1.00 95.31 92 CYS A CA 1
ATOM 744 C C . CYS A 1 92 ? -2.561 -2.346 14.935 1.00 95.31 92 CYS A C 1
ATOM 746 O O . CYS A 1 92 ? -3.074 -3.468 14.944 1.00 95.31 92 CYS A O 1
ATOM 748 N N . GLU A 1 93 ? -2.897 -1.434 14.020 1.00 95.06 93 GLU A N 1
ATOM 749 C CA . GLU A 1 93 ? -3.902 -1.686 12.979 1.00 95.06 93 GLU A CA 1
ATOM 750 C C . GLU A 1 93 ? -3.485 -2.808 12.016 1.00 95.06 93 GLU A C 1
ATOM 752 O O . GLU A 1 93 ? -4.293 -3.685 11.686 1.00 95.06 93 GLU A O 1
ATOM 757 N N . ALA A 1 94 ? -2.206 -2.863 11.631 1.00 96.69 94 ALA A N 1
ATOM 758 C CA . ALA A 1 94 ? -1.666 -3.966 10.839 1.00 96.69 94 ALA A CA 1
ATOM 759 C C . ALA A 1 94 ? -1.757 -5.308 11.592 1.00 96.69 94 ALA A C 1
ATOM 761 O O . ALA A 1 94 ? -2.105 -6.332 11.003 1.00 96.69 94 ALA A O 1
ATOM 762 N N . GLN A 1 95 ? -1.525 -5.316 12.909 1.00 97.12 95 GLN A N 1
ATOM 763 C CA . GLN A 1 95 ? -1.671 -6.521 13.728 1.00 97.12 95 GLN A CA 1
ATOM 764 C C . GLN A 1 95 ? -3.134 -6.973 13.824 1.00 97.12 95 GLN A C 1
ATOM 766 O O . GLN A 1 95 ? -3.410 -8.173 13.765 1.00 97.12 95 GLN A O 1
ATOM 771 N N . LYS A 1 96 ? -4.090 -6.039 13.932 1.00 95.50 96 LYS A N 1
ATOM 772 C CA . LYS A 1 96 ? -5.528 -6.355 13.878 1.00 95.50 96 LYS A CA 1
ATOM 773 C C . LYS A 1 96 ? -5.896 -7.002 12.538 1.00 95.50 96 LYS A C 1
ATOM 775 O O . LYS A 1 96 ? -6.620 -7.996 12.534 1.00 95.50 96 LYS A O 1
ATOM 780 N N . SER A 1 97 ? -5.357 -6.488 11.430 1.00 95.38 97 SER A N 1
ATOM 781 C CA . SER A 1 97 ? -5.511 -7.070 10.088 1.00 95.38 97 SER A CA 1
ATOM 782 C C . SER A 1 97 ? -4.962 -8.496 9.998 1.00 95.38 97 SER A C 1
ATOM 784 O O . SER A 1 97 ? -5.674 -9.412 9.580 1.00 95.38 97 SER A O 1
ATOM 786 N N . LEU A 1 98 ? -3.738 -8.727 10.482 1.00 95.81 98 LEU A N 1
ATOM 787 C CA . LEU A 1 98 ? -3.139 -10.064 10.527 1.00 95.81 98 LEU A CA 1
ATOM 788 C C . LEU A 1 98 ? -3.960 -11.035 11.394 1.00 95.81 98 LEU A C 1
ATOM 790 O O . LEU A 1 98 ? -4.132 -12.203 11.049 1.00 95.81 98 LEU A O 1
ATOM 794 N N . ASN A 1 99 ? -4.514 -10.564 12.512 1.00 95.69 99 ASN A N 1
ATOM 795 C CA . ASN A 1 99 ? -5.371 -11.390 13.362 1.00 95.69 99 ASN A CA 1
ATOM 796 C C . ASN A 1 99 ? -6.662 -11.806 12.642 1.00 95.69 99 ASN A C 1
ATOM 798 O O . ASN A 1 99 ? -7.083 -12.955 12.785 1.00 95.69 99 ASN A O 1
ATOM 802 N N . ARG A 1 100 ? -7.263 -10.910 11.843 1.00 94.50 100 ARG A N 1
ATOM 803 C CA . ARG A 1 100 ? -8.424 -11.235 11.000 1.00 94.50 100 ARG A CA 1
ATOM 804 C C . ARG A 1 100 ? -8.063 -12.250 9.918 1.00 94.50 100 ARG A C 1
ATOM 806 O O . ARG A 1 100 ? -8.768 -13.246 9.798 1.00 94.50 100 ARG A O 1
ATOM 813 N N . PHE A 1 101 ? -6.935 -12.079 9.224 1.00 92.75 101 PHE A N 1
ATOM 814 C CA . PHE A 1 101 ? -6.423 -13.082 8.279 1.00 92.75 101 PHE A CA 1
ATOM 815 C C . PHE A 1 101 ? -6.304 -14.467 8.920 1.00 92.75 101 PHE A C 1
ATOM 817 O O . PHE A 1 101 ? -6.860 -15.446 8.428 1.00 92.75 101 PHE A O 1
ATOM 824 N N . ASN A 1 102 ? -5.636 -14.543 10.072 1.00 92.69 102 ASN A N 1
ATOM 825 C CA . ASN A 1 102 ? -5.440 -15.799 10.789 1.00 92.69 102 ASN A CA 1
ATOM 826 C C . ASN A 1 102 ? -6.765 -16.440 11.227 1.00 92.69 102 ASN A C 1
ATOM 828 O O . ASN A 1 102 ? -6.857 -17.665 11.295 1.00 92.69 102 ASN A O 1
ATOM 832 N N . ALA A 1 103 ? -7.788 -15.639 11.536 1.00 93.06 103 ALA A N 1
ATOM 833 C CA . ALA A 1 103 ? -9.121 -16.145 11.841 1.00 93.06 103 ALA A CA 1
ATOM 834 C C . ALA A 1 103 ? -9.803 -16.751 10.602 1.00 93.06 103 ALA A C 1
ATOM 836 O O . ALA A 1 103 ? -10.352 -17.844 10.711 1.00 93.06 103 ALA A O 1
ATOM 837 N N . LEU A 1 104 ? -9.699 -16.101 9.437 1.00 91.25 104 LEU A N 1
ATOM 838 C CA . LEU A 1 104 ? -10.244 -16.592 8.162 1.00 91.25 104 LEU A CA 1
ATOM 839 C C . LEU A 1 104 ? -9.563 -17.886 7.687 1.00 91.25 104 LEU A C 1
ATOM 841 O O . LEU A 1 104 ? -10.214 -18.794 7.175 1.00 91.25 104 LEU A O 1
ATOM 845 N N . VAL A 1 105 ? -8.248 -18.004 7.897 1.00 90.00 105 VAL A N 1
ATOM 846 C CA . VAL A 1 105 ? -7.514 -19.252 7.631 1.00 90.00 105 VAL A CA 1
ATOM 847 C C . VAL A 1 105 ? -8.017 -20.370 8.545 1.00 90.00 105 VAL A C 1
ATOM 849 O O . VAL A 1 105 ? -8.289 -21.478 8.092 1.00 90.00 105 VAL A O 1
ATOM 852 N N . LYS A 1 106 ? -8.190 -20.084 9.842 1.00 90.31 106 LYS A N 1
ATOM 853 C CA . LYS A 1 106 ? -8.699 -21.064 10.814 1.00 90.31 106 LYS A CA 1
ATOM 854 C C . LYS A 1 106 ? -10.148 -21.476 10.546 1.00 90.31 106 LYS A C 1
ATOM 856 O O . LYS A 1 106 ? -10.490 -22.618 10.840 1.00 90.31 106 LYS A O 1
ATOM 861 N N . SER A 1 107 ? -10.989 -20.577 10.029 1.00 92.38 107 SER A N 1
ATOM 862 C CA . SER A 1 107 ? -12.379 -20.890 9.670 1.00 92.38 107 SER A CA 1
ATOM 863 C C . SER A 1 107 ? -12.501 -21.668 8.356 1.00 92.38 107 SER A C 1
ATOM 865 O O . SER A 1 107 ? -13.563 -22.220 8.082 1.00 92.38 107 SER A O 1
ATOM 867 N N . GLY A 1 108 ? -11.426 -21.751 7.564 1.00 87.88 108 GLY A N 1
ATOM 868 C CA . GLY A 1 108 ? -11.422 -22.401 6.253 1.00 87.88 108 GLY A CA 1
ATOM 869 C C . GLY A 1 108 ? -11.997 -21.534 5.130 1.00 87.88 108 GLY A C 1
ATOM 870 O O . GLY A 1 108 ? -12.140 -22.016 4.010 1.00 87.88 108 GLY A O 1
ATOM 871 N N . GLU A 1 109 ? -12.302 -20.261 5.400 1.00 88.19 109 GLU A N 1
ATOM 872 C CA . GLU A 1 109 ? -12.683 -19.287 4.366 1.00 88.19 109 GLU A CA 1
ATOM 873 C C . GLU A 1 109 ? -11.514 -18.982 3.419 1.00 88.19 109 GLU A C 1
ATOM 875 O O . GLU A 1 109 ? -11.716 -18.678 2.244 1.00 88.19 109 GLU A O 1
ATOM 880 N N . ILE A 1 110 ? -10.287 -19.100 3.929 1.00 83.81 110 ILE A N 1
ATOM 881 C CA . ILE A 1 110 ? -9.034 -18.942 3.194 1.00 83.81 110 ILE A CA 1
ATOM 882 C C . ILE A 1 110 ? -8.294 -20.284 3.230 1.00 83.81 110 ILE A C 1
ATOM 884 O O . ILE A 1 110 ? -7.999 -20.801 4.306 1.00 83.81 110 ILE A O 1
ATOM 888 N N . ASN A 1 111 ? -7.995 -20.861 2.060 1.00 76.88 111 ASN A N 1
ATOM 889 C CA . ASN A 1 111 ? -7.400 -22.199 1.965 1.00 76.88 111 ASN A CA 1
ATOM 890 C C . ASN A 1 111 ? -5.885 -22.181 2.271 1.00 76.88 111 ASN A C 1
ATOM 892 O O . ASN A 1 111 ? -5.114 -21.692 1.442 1.00 76.88 111 ASN A O 1
ATOM 896 N N . PRO A 1 112 ? -5.418 -22.766 3.386 1.00 67.69 112 PRO A N 1
ATOM 897 C CA . PRO A 1 112 ? -4.019 -22.675 3.803 1.00 67.69 112 PRO A CA 1
ATOM 898 C C . PRO A 1 112 ? -3.010 -23.240 2.789 1.00 67.69 112 PRO A C 1
ATOM 900 O O . PRO A 1 112 ? -1.893 -22.734 2.724 1.00 67.69 112 PRO A O 1
ATOM 903 N N . ASP A 1 113 ? -3.389 -24.221 1.963 1.00 65.75 113 ASP A N 1
ATOM 904 C CA . ASP A 1 113 ? -2.459 -24.945 1.077 1.00 65.75 113 ASP A CA 1
ATOM 905 C C . ASP A 1 113 ? -1.966 -24.121 -0.131 1.00 65.75 113 ASP A C 1
ATOM 907 O O . ASP A 1 113 ? -1.036 -24.528 -0.827 1.00 65.75 113 ASP A O 1
ATOM 911 N N . GLY A 1 114 ? -2.572 -22.956 -0.388 1.00 63.34 114 GLY A N 1
ATOM 912 C CA . GLY A 1 114 ? -2.205 -22.058 -1.490 1.00 63.34 114 GLY A CA 1
ATOM 913 C C . GLY A 1 114 ? -1.769 -20.657 -1.060 1.00 63.34 114 GLY A C 1
ATOM 914 O O . GLY A 1 114 ? -1.481 -19.828 -1.925 1.00 63.34 114 GLY A O 1
ATOM 915 N N . HIS A 1 115 ? -1.736 -20.363 0.243 1.00 68.12 115 HIS A N 1
ATOM 916 C CA . HIS A 1 115 ? -1.469 -19.013 0.737 1.00 68.12 115 HIS A CA 1
ATOM 917 C C . HIS A 1 115 ? -0.065 -18.851 1.307 1.00 68.12 115 HIS A C 1
ATOM 919 O O . HIS A 1 115 ? 0.470 -19.709 2.006 1.00 68.12 115 HIS A O 1
ATOM 925 N N . VAL A 1 116 ? 0.525 -17.687 1.031 1.00 78.12 116 VAL A N 1
ATOM 926 C CA . VAL A 1 116 ? 1.771 -17.279 1.670 1.00 78.12 116 VAL A CA 1
ATOM 927 C C . VAL A 1 116 ? 1.490 -16.993 3.142 1.00 78.12 116 VAL A C 1
ATOM 929 O O . VAL A 1 116 ? 0.604 -16.200 3.461 1.00 78.12 116 VAL A O 1
ATOM 932 N N . SER A 1 117 ? 2.249 -17.633 4.036 1.00 81.81 117 SER A N 1
ATOM 933 C CA . SER A 1 117 ? 2.195 -17.339 5.469 1.00 81.81 117 SER A CA 1
ATOM 934 C C . SER A 1 117 ? 2.490 -15.859 5.695 1.00 81.81 117 SER A C 1
ATOM 936 O O . SER A 1 117 ? 3.560 -15.374 5.327 1.00 81.81 117 SER A O 1
ATOM 938 N N . LEU A 1 118 ? 1.548 -15.149 6.311 1.00 90.25 118 LEU A N 1
ATOM 939 C CA . LEU A 1 118 ? 1.715 -13.738 6.627 1.00 90.25 118 LEU A CA 1
ATOM 940 C C . LEU A 1 118 ? 2.385 -13.574 7.987 1.00 90.25 118 LEU A C 1
ATOM 942 O O . LEU A 1 118 ? 1.977 -14.176 8.982 1.00 90.25 118 LEU A O 1
ATOM 946 N N . THR A 1 119 ? 3.397 -12.719 8.027 1.00 92.44 119 THR A N 1
ATOM 947 C CA . THR A 1 119 ? 4.071 -12.287 9.248 1.00 92.44 119 THR A CA 1
ATOM 948 C C . THR A 1 119 ? 4.067 -10.769 9.303 1.00 92.44 119 THR A C 1
ATOM 950 O O . THR A 1 119 ? 4.122 -10.099 8.272 1.00 92.44 119 THR A O 1
ATOM 953 N N . LEU A 1 120 ? 3.986 -10.225 10.514 1.00 95.81 120 LEU A N 1
ATOM 954 C CA . LEU A 1 120 ? 4.107 -8.796 10.748 1.00 95.81 120 LEU A CA 1
ATOM 955 C C . LEU A 1 120 ? 5.370 -8.538 11.564 1.00 95.81 120 LEU A C 1
ATOM 957 O O . LEU A 1 120 ? 5.407 -8.776 12.771 1.00 95.81 120 LEU A O 1
ATOM 961 N N . ASP A 1 121 ? 6.397 -8.041 10.889 1.00 95.31 121 ASP A N 1
ATOM 962 C CA . ASP A 1 121 ? 7.646 -7.647 11.527 1.00 95.31 121 ASP A CA 1
ATOM 963 C C . ASP A 1 121 ? 7.442 -6.394 12.387 1.00 95.31 121 ASP A C 1
ATOM 965 O O . ASP A 1 121 ? 6.689 -5.485 12.027 1.00 95.31 121 ASP A O 1
ATOM 969 N N . GLY A 1 122 ? 8.160 -6.306 13.512 1.00 94.25 122 GLY A N 1
ATOM 970 C CA . GLY A 1 122 ? 8.051 -5.178 14.449 1.00 94.25 122 GLY A CA 1
ATOM 971 C C . GLY A 1 122 ? 8.475 -3.821 13.871 1.00 94.25 122 GLY A C 1
ATOM 972 O O . GLY A 1 122 ? 8.129 -2.785 14.432 1.00 94.25 122 GLY A O 1
ATOM 973 N N . GLU A 1 123 ? 9.199 -3.815 12.749 1.00 95.94 123 GLU A N 1
ATOM 974 C CA . GLU A 1 123 ? 9.647 -2.600 12.056 1.00 95.94 123 GLU A CA 1
ATOM 975 C C . GLU A 1 123 ? 8.732 -2.188 10.890 1.00 95.94 123 GLU A C 1
ATOM 977 O O . GLU A 1 123 ? 8.981 -1.153 10.269 1.00 95.94 123 GLU A O 1
ATOM 982 N N . PHE A 1 124 ? 7.664 -2.948 10.605 1.00 97.44 124 PHE A N 1
ATOM 983 C CA . PHE A 1 124 ? 6.805 -2.763 9.429 1.00 97.44 124 PHE A CA 1
ATOM 984 C C . PHE A 1 124 ? 6.343 -1.312 9.240 1.00 97.44 124 PHE A C 1
ATOM 986 O O . PHE A 1 124 ? 6.556 -0.734 8.174 1.00 97.44 124 PHE A O 1
ATOM 993 N N . ALA A 1 125 ? 5.753 -0.689 10.266 1.00 96.06 125 ALA A N 1
ATOM 994 C CA . ALA A 1 125 ? 5.237 0.678 10.156 1.00 96.06 125 ALA A CA 1
ATOM 995 C C . ALA A 1 125 ? 6.344 1.722 9.902 1.00 96.06 125 ALA A C 1
ATOM 997 O O . ALA A 1 125 ? 6.179 2.638 9.091 1.00 96.06 125 ALA A O 1
ATOM 998 N N . SER A 1 126 ? 7.499 1.554 10.552 1.00 95.19 126 SER A N 1
ATOM 999 C CA . SER A 1 126 ? 8.666 2.423 10.369 1.00 95.19 126 SER A CA 1
ATOM 1000 C C . SER A 1 126 ? 9.232 2.294 8.955 1.00 95.19 126 SER A C 1
ATOM 1002 O O . SER A 1 126 ? 9.493 3.303 8.296 1.00 95.19 126 SER A O 1
ATOM 1004 N N . ASP A 1 127 ? 9.368 1.069 8.448 1.00 95.25 127 ASP A N 1
ATOM 1005 C CA . ASP A 1 127 ? 9.859 0.812 7.095 1.00 95.25 127 ASP A CA 1
ATOM 1006 C C . ASP A 1 127 ? 8.870 1.292 6.025 1.00 95.25 127 ASP A C 1
ATOM 1008 O O . ASP A 1 127 ? 9.289 1.893 5.033 1.00 95.25 127 ASP A O 1
ATOM 1012 N N . LEU A 1 128 ? 7.563 1.143 6.263 1.00 94.62 128 LEU A N 1
ATOM 1013 C CA . LEU A 1 128 ? 6.504 1.687 5.410 1.00 94.62 128 LEU A CA 1
ATOM 1014 C C . LEU A 1 128 ? 6.623 3.216 5.291 1.00 94.62 128 LEU A C 1
ATOM 1016 O O . LEU A 1 128 ? 6.635 3.772 4.188 1.00 94.62 128 LEU A O 1
ATOM 1020 N N . ARG A 1 129 ? 6.798 3.910 6.422 1.00 92.19 129 ARG A N 1
ATOM 1021 C CA . ARG A 1 129 ? 7.010 5.363 6.456 1.00 92.19 129 ARG A CA 1
ATOM 1022 C C . ARG A 1 129 ? 8.315 5.777 5.779 1.00 92.19 129 ARG A C 1
ATOM 1024 O O . ARG A 1 129 ? 8.345 6.785 5.064 1.00 92.19 129 ARG A O 1
ATOM 1031 N N . LYS A 1 130 ? 9.411 5.042 6.009 1.00 90.31 130 LYS A N 1
ATOM 1032 C CA . LYS A 1 130 ? 10.706 5.292 5.351 1.00 90.31 130 LYS A CA 1
ATOM 1033 C C . LYS A 1 130 ? 10.550 5.197 3.837 1.00 90.31 130 LYS A C 1
ATOM 1035 O O . LYS A 1 130 ? 10.941 6.142 3.153 1.00 90.31 130 LYS A O 1
ATOM 1040 N N . ALA A 1 131 ? 9.928 4.133 3.332 1.00 89.94 131 ALA A N 1
ATOM 1041 C CA . ALA A 1 131 ? 9.667 3.953 1.908 1.00 89.94 131 ALA A CA 1
ATOM 1042 C C . ALA A 1 131 ? 8.814 5.104 1.343 1.00 89.94 131 ALA A C 1
ATOM 1044 O O . ALA A 1 131 ? 9.226 5.754 0.381 1.00 89.94 131 ALA A O 1
ATOM 1045 N N . ARG A 1 132 ? 7.707 5.476 2.005 1.00 88.25 132 ARG A N 1
ATOM 1046 C CA . ARG A 1 132 ? 6.883 6.640 1.618 1.00 88.25 132 ARG A CA 1
ATOM 1047 C C . ARG A 1 132 ? 7.700 7.931 1.510 1.00 88.25 132 ARG A C 1
ATOM 1049 O O . ARG A 1 132 ? 7.574 8.677 0.543 1.00 88.25 132 ARG A O 1
ATOM 1056 N N . ASN A 1 133 ? 8.555 8.217 2.492 1.00 82.69 133 ASN A N 1
ATOM 1057 C CA . ASN A 1 133 ? 9.336 9.460 2.532 1.00 82.69 133 ASN A CA 1
ATOM 1058 C C . ASN A 1 133 ? 10.515 9.481 1.551 1.00 82.69 133 ASN A C 1
ATOM 1060 O O . ASN A 1 133 ? 11.021 10.555 1.216 1.00 82.69 133 ASN A O 1
ATOM 1064 N N . LYS A 1 134 ? 11.005 8.307 1.148 1.00 79.38 134 LYS A N 1
ATOM 1065 C CA . LYS A 1 134 ? 12.264 8.152 0.414 1.00 79.38 134 LYS A CA 1
ATOM 1066 C C . LYS A 1 134 ? 12.108 7.570 -0.980 1.00 79.38 134 LYS A C 1
ATOM 1068 O O . LYS A 1 134 ? 13.119 7.490 -1.667 1.00 79.38 134 LYS A O 1
ATOM 1073 N N . CYS A 1 135 ? 10.906 7.259 -1.459 1.00 75.69 135 CYS A N 1
ATOM 1074 C CA . CYS A 1 135 ? 10.758 6.627 -2.775 1.00 75.69 135 CYS A CA 1
ATOM 1075 C C . CYS A 1 135 ? 9.857 7.379 -3.770 1.00 75.69 135 CYS A C 1
ATOM 1077 O O . CYS A 1 135 ? 10.006 7.134 -4.960 1.00 75.69 135 CYS A O 1
ATOM 1079 N N . SER A 1 136 ? 9.002 8.324 -3.349 1.00 61.78 136 SER A N 1
ATOM 1080 C CA . SER A 1 136 ? 8.004 8.908 -4.271 1.00 61.78 136 SER A CA 1
ATOM 1081 C C . SER A 1 136 ? 8.445 10.156 -5.054 1.00 61.78 136 SER A C 1
ATOM 1083 O O . SER A 1 136 ? 7.957 10.336 -6.160 1.00 61.78 136 SER A O 1
ATOM 1085 N N . PHE A 1 137 ? 9.353 11.016 -4.558 1.00 61.50 137 PHE A N 1
ATOM 1086 C CA . PHE A 1 137 ? 9.774 12.236 -5.285 1.00 61.50 137 PHE A CA 1
ATOM 1087 C C . PHE A 1 137 ? 11.165 12.729 -4.856 1.00 61.50 137 PHE A C 1
ATOM 1089 O O . PHE A 1 137 ? 11.325 13.181 -3.722 1.00 61.50 137 PHE A O 1
ATOM 1096 N N . HIS A 1 138 ? 12.160 12.720 -5.758 1.00 59.78 138 HIS A N 1
ATOM 1097 C CA . HIS A 1 138 ? 13.496 13.270 -5.468 1.00 59.78 138 HIS A CA 1
ATOM 1098 C C . HIS A 1 138 ? 14.079 14.095 -6.608 1.00 59.78 138 HIS A C 1
ATOM 1100 O O . HIS A 1 138 ? 14.018 13.716 -7.769 1.00 59.78 138 HIS A O 1
ATOM 1106 N N . CYS A 1 139 ? 14.711 15.209 -6.234 1.00 43.28 139 CYS A N 1
ATOM 1107 C CA . CYS A 1 139 ? 15.398 16.133 -7.140 1.00 43.28 139 CYS A CA 1
ATOM 1108 C C . CYS A 1 139 ? 16.859 15.716 -7.430 1.00 43.28 139 CYS A C 1
ATOM 1110 O O . CYS A 1 139 ? 17.521 16.306 -8.277 1.00 43.28 139 CYS A O 1
ATOM 1112 N N . THR A 1 140 ? 17.394 14.707 -6.729 1.00 53.56 140 THR A N 1
ATOM 1113 C CA . THR A 1 140 ? 18.782 14.256 -6.911 1.00 53.56 140 THR A CA 1
ATOM 1114 C C . THR A 1 140 ? 18.877 12.738 -7.046 1.00 53.56 140 THR A C 1
ATOM 1116 O O . THR A 1 140 ? 18.261 11.998 -6.280 1.00 53.56 140 THR A O 1
ATOM 1119 N N . ASN A 1 141 ? 19.707 12.269 -7.987 1.00 52.25 141 ASN A N 1
ATOM 1120 C CA . ASN A 1 141 ? 19.960 10.838 -8.219 1.00 52.25 141 ASN A CA 1
ATOM 1121 C C . ASN A 1 141 ? 20.467 10.115 -6.956 1.00 52.25 141 ASN A C 1
ATOM 1123 O O . ASN A 1 141 ? 20.127 8.959 -6.736 1.00 52.25 141 ASN A O 1
ATOM 1127 N N . ASN A 1 142 ? 21.178 10.820 -6.067 1.00 52.03 142 ASN A N 1
ATOM 1128 C CA . ASN A 1 142 ? 21.670 10.292 -4.785 1.00 52.03 142 ASN A CA 1
ATOM 1129 C C . ASN A 1 142 ? 20.556 9.947 -3.772 1.00 52.03 142 ASN A C 1
ATOM 1131 O O . ASN A 1 142 ? 20.851 9.464 -2.681 1.00 52.03 142 ASN A O 1
ATOM 1135 N N . ARG A 1 143 ? 19.285 10.232 -4.085 1.00 51.72 143 ARG A N 1
ATOM 1136 C CA . ARG A 1 143 ? 18.124 9.896 -3.249 1.00 51.72 143 ARG A CA 1
ATOM 1137 C C . ARG A 1 143 ? 17.191 8.856 -3.861 1.00 51.72 143 ARG A C 1
ATOM 1139 O O . ARG A 1 143 ? 16.200 8.526 -3.216 1.00 51.72 143 ARG A O 1
ATOM 1146 N N . VAL A 1 144 ? 17.485 8.306 -5.043 1.00 57.47 144 VAL A N 1
ATOM 1147 C CA . VAL A 1 144 ? 16.800 7.083 -5.492 1.00 57.47 144 VAL A CA 1
ATOM 1148 C C . VAL A 1 144 ? 17.312 5.944 -4.611 1.00 57.47 144 VAL A C 1
ATOM 1150 O O . VAL A 1 144 ? 18.266 5.251 -4.942 1.00 57.47 144 VAL A O 1
ATOM 1153 N N . GLN A 1 145 ? 16.725 5.811 -3.421 1.00 67.56 145 GLN A N 1
ATOM 1154 C CA . GLN A 1 145 ? 17.099 4.802 -2.437 1.00 67.56 145 GLN A CA 1
ATOM 1155 C C . GLN A 1 145 ? 16.379 3.503 -2.785 1.00 67.56 145 GLN A C 1
ATOM 1157 O O . GLN A 1 145 ? 15.463 3.074 -2.085 1.00 67.56 145 GLN A O 1
ATOM 1162 N N . SER A 1 146 ? 16.770 2.905 -3.914 1.00 77.56 146 SER A N 1
ATOM 1163 C CA . SER A 1 146 ? 16.202 1.639 -4.377 1.00 77.56 146 SER A CA 1
ATOM 1164 C C . SER A 1 146 ? 16.353 0.536 -3.338 1.00 77.56 146 SER A C 1
ATOM 1166 O O . SER A 1 146 ? 15.455 -0.284 -3.211 1.00 77.56 146 SER A O 1
ATOM 1168 N N . GLU A 1 147 ? 17.430 0.573 -2.556 1.00 86.31 147 GLU A N 1
ATOM 1169 C CA . GLU A 1 147 ? 17.683 -0.337 -1.435 1.00 86.31 147 GLU A CA 1
ATOM 1170 C C . GLU A 1 147 ? 16.546 -0.316 -0.407 1.00 86.31 147 GLU A C 1
ATOM 1172 O O . GLU A 1 147 ? 16.046 -1.374 -0.054 1.00 86.31 147 GLU A O 1
ATOM 1177 N N . ILE A 1 148 ? 16.033 0.858 -0.014 1.00 88.38 148 ILE A N 1
ATOM 1178 C CA . ILE A 1 148 ? 14.910 0.955 0.940 1.00 88.38 148 ILE A CA 1
ATOM 1179 C C . ILE A 1 148 ? 13.666 0.259 0.387 1.00 88.38 148 ILE A C 1
ATOM 1181 O O . ILE A 1 148 ? 12.965 -0.449 1.107 1.00 88.38 148 ILE A O 1
ATOM 1185 N N . LEU A 1 149 ? 13.378 0.463 -0.900 1.00 89.06 149 LEU A N 1
ATOM 1186 C CA . LEU A 1 149 ? 12.194 -0.115 -1.522 1.00 89.06 149 LEU A CA 1
ATOM 1187 C C . LEU A 1 149 ? 12.348 -1.624 -1.760 1.00 89.06 149 LEU A C 1
ATOM 1189 O O . LEU A 1 149 ? 11.377 -2.363 -1.618 1.00 89.06 149 LEU A O 1
ATOM 1193 N N . GLN A 1 150 ? 13.563 -2.081 -2.077 1.00 90.81 150 GLN A N 1
ATOM 1194 C CA . GLN A 1 150 ? 13.913 -3.499 -2.191 1.00 90.81 150 GLN A CA 1
ATOM 1195 C C . GLN A 1 150 ? 13.830 -4.205 -0.832 1.00 90.81 150 GLN A C 1
ATOM 1197 O O . GLN A 1 150 ? 13.232 -5.275 -0.729 1.00 90.81 150 GLN A O 1
ATOM 1202 N N . GLU A 1 151 ? 14.369 -3.599 0.226 1.00 93.00 151 GLU A N 1
ATOM 1203 C CA . GLU A 1 151 ? 14.259 -4.100 1.597 1.00 93.00 151 GLU A CA 1
ATOM 1204 C C . GLU A 1 151 ? 12.796 -4.180 2.033 1.00 93.00 151 GLU A C 1
ATOM 1206 O O . GLU A 1 151 ? 12.356 -5.222 2.515 1.00 93.00 151 GLU A O 1
ATOM 1211 N N . PHE A 1 152 ? 12.011 -3.126 1.792 1.00 94.62 152 PHE A N 1
ATOM 1212 C CA . PHE A 1 152 ? 10.582 -3.151 2.089 1.00 94.62 152 PHE A CA 1
ATOM 1213 C C . PHE A 1 152 ? 9.856 -4.251 1.303 1.00 94.62 152 PHE A C 1
ATOM 1215 O O . PHE A 1 152 ? 9.063 -4.994 1.871 1.00 94.62 152 PHE A O 1
ATOM 1222 N N . MET A 1 153 ? 10.125 -4.390 0.001 1.00 94.00 153 MET A N 1
ATOM 1223 C CA . MET A 1 153 ? 9.516 -5.435 -0.826 1.00 94.00 153 MET A CA 1
ATOM 1224 C C . MET A 1 153 ? 9.876 -6.838 -0.324 1.00 94.00 153 MET A C 1
ATOM 1226 O O . MET A 1 153 ? 8.995 -7.665 -0.121 1.00 94.00 153 MET A O 1
ATOM 1230 N N . SER A 1 154 ? 11.154 -7.103 -0.079 1.00 93.88 154 SER A N 1
ATOM 1231 C CA . SER A 1 154 ? 11.614 -8.425 0.361 1.00 93.88 154 SER A CA 1
ATOM 1232 C C . SER A 1 154 ? 11.063 -8.839 1.726 1.00 93.88 154 SER A C 1
ATOM 1234 O O . SER A 1 154 ? 10.695 -9.999 1.894 1.00 93.88 154 SER A O 1
ATOM 1236 N N . LYS A 1 155 ? 10.978 -7.908 2.683 1.00 95.12 155 LYS A N 1
ATOM 1237 C CA . LYS A 1 155 ? 10.507 -8.198 4.045 1.00 95.12 155 LYS A CA 1
ATOM 123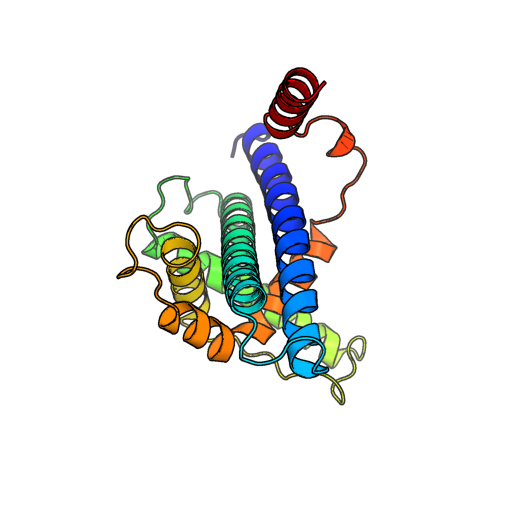8 C C . LYS A 1 155 ? 8.984 -8.169 4.162 1.00 95.12 155 LYS A C 1
ATOM 1240 O O . LYS A 1 155 ? 8.384 -9.053 4.762 1.00 95.12 155 LYS A O 1
ATOM 1245 N N . HIS A 1 156 ? 8.352 -7.157 3.568 1.00 96.75 156 HIS A N 1
ATOM 1246 C CA . HIS A 1 156 ? 7.000 -6.743 3.952 1.00 96.75 156 HIS A CA 1
ATOM 1247 C C . HIS A 1 156 ? 5.955 -6.901 2.846 1.00 96.75 156 HIS A C 1
ATOM 1249 O O . HIS A 1 156 ? 4.776 -6.685 3.120 1.00 96.75 156 HIS A O 1
ATOM 1255 N N . HIS A 1 157 ? 6.329 -7.271 1.611 1.00 95.75 157 HIS A N 1
ATOM 1256 C CA . HIS A 1 157 ? 5.409 -7.227 0.462 1.00 95.75 157 HIS A CA 1
ATOM 1257 C C . HIS A 1 157 ? 4.100 -7.988 0.688 1.00 95.75 157 HIS A C 1
ATOM 1259 O O . HIS A 1 157 ? 3.032 -7.424 0.466 1.00 95.75 157 HIS A O 1
ATOM 1265 N N . HIS A 1 158 ? 4.156 -9.236 1.158 1.00 95.38 158 HIS A N 1
ATOM 1266 C CA . HIS A 1 158 ? 2.947 -10.042 1.352 1.00 95.38 158 HIS A CA 1
ATOM 1267 C C . HIS A 1 158 ? 2.018 -9.455 2.418 1.00 95.38 158 HIS A C 1
ATOM 1269 O O . HIS A 1 158 ? 0.806 -9.395 2.213 1.00 95.38 158 HIS A O 1
ATOM 1275 N N . MET A 1 159 ? 2.581 -8.960 3.523 1.00 96.25 159 MET A N 1
ATOM 1276 C CA . MET A 1 159 ? 1.802 -8.307 4.574 1.00 96.25 159 MET A CA 1
ATOM 1277 C C . MET A 1 159 ? 1.213 -6.975 4.090 1.00 96.25 159 MET A C 1
ATOM 1279 O O . MET A 1 159 ? 0.034 -6.705 4.307 1.00 96.25 159 MET A O 1
ATOM 1283 N N . ALA A 1 160 ? 1.999 -6.166 3.374 1.00 97.12 160 ALA A N 1
ATOM 1284 C CA . ALA A 1 160 ? 1.535 -4.920 2.770 1.00 97.12 160 ALA A CA 1
ATOM 1285 C C . ALA A 1 160 ? 0.423 -5.165 1.739 1.00 97.12 160 ALA A C 1
ATOM 1287 O O . ALA A 1 160 ? -0.564 -4.433 1.711 1.00 97.12 160 ALA A O 1
ATOM 1288 N N . TYR A 1 161 ? 0.550 -6.218 0.928 1.00 96.25 161 TYR A N 1
ATOM 1289 C CA . TYR A 1 161 ? -0.458 -6.624 -0.045 1.00 96.25 161 TYR A CA 1
ATOM 1290 C C . TYR A 1 161 ? -1.757 -7.080 0.616 1.00 96.25 161 TYR A C 1
ATOM 1292 O O . TYR A 1 161 ? -2.834 -6.657 0.189 1.00 96.25 161 TYR A O 1
ATOM 1300 N N . TRP A 1 162 ? -1.672 -7.892 1.672 1.00 95.31 162 TRP A N 1
ATOM 1301 C CA . TRP A 1 162 ? -2.846 -8.288 2.444 1.00 95.31 162 TRP A CA 1
ATOM 1302 C C . TRP A 1 162 ? -3.552 -7.075 3.048 1.00 95.31 162 TRP A C 1
ATOM 1304 O O . TRP A 1 162 ? -4.750 -6.898 2.837 1.00 95.31 162 TRP A O 1
ATOM 1314 N N . LEU A 1 163 ? -2.800 -6.208 3.729 1.00 95.94 163 LEU A N 1
ATOM 1315 C CA . LEU A 1 163 ? -3.334 -5.003 4.356 1.00 95.94 163 LEU A CA 1
ATOM 1316 C C . LEU A 1 163 ? -4.015 -4.094 3.326 1.00 95.94 163 LEU A C 1
ATOM 1318 O O . LEU A 1 163 ? -5.150 -3.677 3.525 1.00 95.94 163 LEU A O 1
ATOM 1322 N N . TYR A 1 164 ? -3.356 -3.849 2.191 1.00 96.25 164 TYR A N 1
ATOM 1323 C CA . TYR A 1 164 ? -3.930 -3.117 1.063 1.00 96.25 164 TYR A CA 1
ATOM 1324 C C . TYR A 1 164 ? -5.240 -3.749 0.572 1.00 96.25 164 TYR A C 1
ATOM 1326 O O . TYR A 1 164 ? -6.237 -3.043 0.418 1.00 96.25 164 TYR A O 1
ATOM 1334 N N . SER A 1 165 ? -5.251 -5.063 0.342 1.00 94.00 165 SER A N 1
ATOM 1335 C CA . SER A 1 165 ? -6.417 -5.780 -0.184 1.00 94.00 165 SER A CA 1
ATOM 1336 C C . SER A 1 165 ? -7.589 -5.741 0.795 1.00 94.00 165 SER A C 1
ATOM 1338 O O . SER A 1 165 ? -8.728 -5.495 0.401 1.00 94.00 165 SER A O 1
ATOM 1340 N N . GLU A 1 166 ? -7.315 -5.926 2.085 1.00 93.25 166 GLU A N 1
ATOM 1341 C CA . GLU A 1 166 ? -8.321 -5.829 3.135 1.00 93.25 166 GLU A CA 1
ATOM 1342 C C . GLU A 1 166 ? -8.888 -4.408 3.231 1.00 93.25 166 GLU A C 1
ATOM 1344 O O . GLU A 1 166 ? -10.106 -4.228 3.222 1.00 93.25 166 GLU A O 1
ATOM 1349 N N . MET A 1 167 ? -8.029 -3.385 3.260 1.00 92.94 167 MET A N 1
ATOM 1350 C CA . MET A 1 167 ? -8.477 -1.993 3.290 1.00 92.94 167 MET A CA 1
ATOM 1351 C C . MET A 1 167 ? -9.307 -1.635 2.058 1.00 92.94 167 MET A C 1
ATOM 1353 O O . MET A 1 167 ? -10.321 -0.949 2.184 1.00 92.94 167 MET A O 1
ATOM 1357 N N . LEU A 1 168 ? -8.915 -2.109 0.874 1.00 91.19 168 LEU A N 1
ATOM 1358 C CA . LEU A 1 168 ? -9.679 -1.906 -0.351 1.00 91.19 168 LEU A CA 1
ATOM 1359 C C . LEU A 1 168 ? -11.071 -2.548 -0.252 1.00 91.19 168 LEU A C 1
ATOM 1361 O O . LEU A 1 168 ? -12.051 -1.917 -0.636 1.00 91.19 168 LEU A O 1
ATOM 1365 N N . ASN A 1 169 ? -11.180 -3.746 0.320 1.00 89.00 169 ASN A N 1
ATOM 1366 C CA . ASN A 1 169 ? -12.469 -4.411 0.520 1.00 89.00 169 ASN A CA 1
ATOM 1367 C C . ASN A 1 169 ? -13.353 -3.690 1.551 1.00 89.00 169 ASN A C 1
ATOM 1369 O O . ASN A 1 169 ? -14.561 -3.579 1.356 1.00 89.00 169 ASN A O 1
ATOM 1373 N N . LEU A 1 170 ? -12.767 -3.190 2.642 1.00 87.94 170 LEU A N 1
ATOM 1374 C CA . LEU A 1 170 ? -13.508 -2.538 3.728 1.00 87.94 170 LEU A CA 1
ATOM 1375 C C . LEU A 1 170 ? -13.879 -1.082 3.425 1.00 87.94 170 LEU A C 1
ATOM 1377 O O . LEU A 1 170 ? -14.899 -0.584 3.904 1.00 87.94 170 LEU A O 1
ATOM 1381 N N . HIS A 1 171 ? -13.038 -0.379 2.670 1.00 85.62 171 HIS A N 1
ATOM 1382 C CA . HIS A 1 171 ? -13.130 1.071 2.510 1.00 85.62 171 HIS A CA 1
ATOM 1383 C C . HIS A 1 171 ? -13.089 1.535 1.058 1.00 85.62 171 HIS A C 1
ATOM 1385 O O . HIS A 1 171 ? -13.535 2.642 0.784 1.00 85.62 171 HIS A O 1
ATOM 1391 N N . GLY A 1 172 ? -12.572 0.730 0.134 1.00 72.44 172 GLY A N 1
ATOM 1392 C CA . GLY A 1 172 ? -12.302 1.117 -1.252 1.00 72.44 172 GLY A CA 1
ATOM 1393 C C . GLY A 1 172 ? -13.509 1.122 -2.185 1.00 72.44 172 GLY A C 1
ATOM 1394 O O . GLY A 1 172 ? -13.346 1.443 -3.362 1.00 72.44 172 GLY A O 1
ATOM 1395 N N . ASN A 1 173 ? -14.708 0.784 -1.701 1.00 71.19 173 ASN A N 1
ATOM 1396 C CA . ASN A 1 173 ? -15.901 0.822 -2.538 1.00 71.19 173 ASN A CA 1
ATOM 1397 C C . ASN A 1 173 ? -16.236 2.276 -2.907 1.00 71.19 173 ASN A C 1
ATOM 1399 O O . ASN A 1 173 ? -16.512 3.122 -2.042 1.00 71.19 173 ASN A O 1
ATOM 1403 N N . ILE A 1 174 ? -16.185 2.568 -4.209 1.00 63.22 174 ILE A N 1
ATOM 1404 C CA . ILE A 1 174 ? -16.563 3.860 -4.785 1.00 63.22 174 ILE A CA 1
ATOM 1405 C C . ILE A 1 174 ? -18.092 3.884 -4.862 1.00 63.22 174 ILE A C 1
ATOM 1407 O O . ILE A 1 174 ? -18.690 3.782 -5.926 1.00 63.22 174 ILE A O 1
ATOM 1411 N N . ASP A 1 175 ? -18.748 3.941 -3.706 1.00 58.69 175 ASP A N 1
ATOM 1412 C CA . ASP A 1 175 ? -20.183 4.194 -3.666 1.00 58.69 175 ASP A CA 1
ATOM 1413 C C . ASP A 1 175 ? -20.457 5.616 -4.190 1.00 58.69 175 ASP A C 1
ATOM 1415 O O . ASP A 1 175 ? -19.602 6.504 -4.102 1.00 58.69 175 ASP A O 1
ATOM 1419 N N . SER A 1 176 ? -21.687 5.853 -4.654 1.00 50.84 176 SER A N 1
ATOM 1420 C CA . SER A 1 176 ? -22.190 7.108 -5.254 1.00 50.84 176 SER A CA 1
ATOM 1421 C C . SER A 1 176 ? -21.933 8.425 -4.483 1.00 50.84 176 SER A C 1
ATOM 1423 O O . SER A 1 176 ? -22.211 9.510 -4.999 1.00 50.84 176 SER A O 1
ATOM 1425 N N . GLU A 1 177 ? -21.413 8.368 -3.253 1.00 50.44 177 GLU A N 1
ATOM 1426 C CA . GLU A 1 177 ? -20.930 9.533 -2.501 1.00 50.44 177 GLU A CA 1
ATOM 1427 C C . GLU A 1 177 ? -19.580 10.066 -3.012 1.00 50.44 177 GLU A C 1
ATOM 1429 O O . GLU A 1 177 ? -19.369 11.279 -2.986 1.00 50.44 177 GLU A O 1
ATOM 1434 N N . CYS A 1 178 ? -18.683 9.205 -3.512 1.00 52.16 178 CYS A N 1
ATOM 1435 C CA . CYS A 1 178 ? -17.421 9.636 -4.132 1.00 52.16 178 CYS A CA 1
ATOM 1436 C C . CYS A 1 178 ? -17.627 10.186 -5.550 1.00 52.16 178 CYS A C 1
ATOM 1438 O O . CYS A 1 178 ? -16.881 11.070 -5.965 1.00 52.16 178 CYS A O 1
ATOM 1440 N N . ASP A 1 179 ? -18.674 9.748 -6.255 1.00 52.72 179 ASP A N 1
ATOM 1441 C CA . ASP A 1 179 ? -19.013 10.243 -7.599 1.00 52.72 179 ASP A CA 1
ATOM 1442 C C . ASP A 1 179 ? -19.365 11.738 -7.628 1.00 52.72 179 ASP A C 1
ATOM 1444 O O . ASP A 1 179 ? -19.343 12.368 -8.686 1.00 52.72 179 ASP A O 1
ATOM 1448 N N . LYS A 1 180 ? -19.704 12.332 -6.476 1.00 56.66 180 LYS A N 1
ATOM 1449 C CA . LYS A 1 180 ? -20.227 13.703 -6.420 1.00 56.66 180 LYS A CA 1
ATOM 1450 C C . LYS A 1 180 ? -19.185 14.768 -6.098 1.00 56.66 180 LYS A C 1
ATOM 1452 O O . LYS A 1 180 ? -19.413 15.924 -6.446 1.00 56.66 180 LYS A O 1
ATOM 1457 N N . ASP A 1 181 ? -18.054 14.423 -5.482 1.00 64.25 181 ASP A N 1
ATOM 1458 C CA . ASP A 1 181 ? -17.042 15.418 -5.115 1.00 64.25 181 ASP A CA 1
ATOM 1459 C C . ASP A 1 181 ? -15.626 14.827 -5.021 1.00 64.25 181 ASP A C 1
ATOM 1461 O O . ASP A 1 181 ? -15.171 14.427 -3.949 1.00 64.25 181 ASP A O 1
ATOM 1465 N N . LEU A 1 182 ? -14.909 14.815 -6.154 1.00 68.94 182 LEU A N 1
ATOM 1466 C CA . LEU A 1 182 ? -13.461 14.564 -6.195 1.00 68.94 182 LEU A CA 1
ATOM 1467 C C . LEU A 1 182 ? -12.635 15.847 -5.943 1.00 68.94 182 LEU A C 1
ATOM 1469 O O . LEU A 1 182 ? -11.424 15.866 -6.180 1.00 68.94 182 LEU A O 1
ATOM 1473 N N . GLY A 1 183 ? -13.282 16.944 -5.523 1.00 71.50 183 GLY A N 1
ATOM 1474 C CA . GLY A 1 183 ? -12.663 18.220 -5.175 1.00 71.50 183 GLY A CA 1
ATOM 1475 C C . GLY A 1 183 ? -11.669 18.731 -6.219 1.00 71.50 183 GLY A C 1
ATOM 1476 O O . GLY A 1 183 ? -12.004 18.963 -7.386 1.00 71.50 183 GLY A O 1
ATOM 1477 N N . ALA A 1 184 ? -10.412 18.878 -5.795 1.00 73.44 184 ALA A N 1
ATOM 1478 C CA . ALA A 1 184 ? -9.318 19.375 -6.625 1.00 73.44 184 ALA A CA 1
ATOM 1479 C C . ALA A 1 184 ? -9.061 18.531 -7.890 1.00 73.44 184 ALA A C 1
ATOM 1481 O O . ALA A 1 184 ? -8.592 19.072 -8.891 1.00 73.44 184 ALA A O 1
ATOM 1482 N N . ILE A 1 185 ? -9.400 17.235 -7.897 1.00 76.62 185 ILE A N 1
ATOM 1483 C CA . ILE A 1 185 ? -9.239 16.368 -9.078 1.00 76.62 185 ILE A CA 1
ATOM 1484 C C . ILE A 1 185 ? -10.223 16.776 -10.180 1.00 76.62 185 ILE A C 1
ATOM 1486 O O . ILE A 1 185 ? -9.827 16.917 -11.337 1.00 76.62 185 ILE A O 1
ATOM 1490 N N . ASN A 1 186 ? -11.485 17.045 -9.828 1.00 80.88 186 ASN A N 1
ATOM 1491 C CA . ASN A 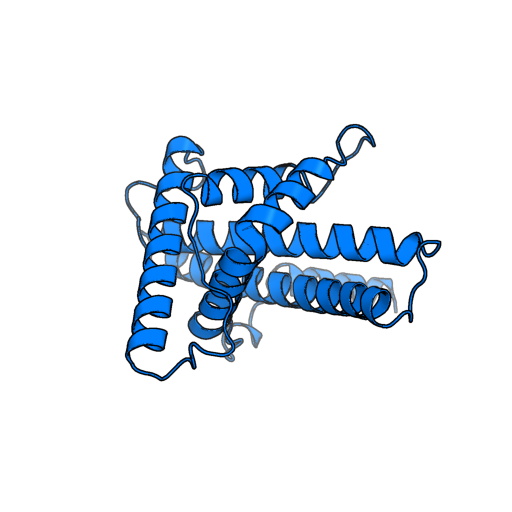1 186 ? -12.486 17.540 -10.780 1.00 80.88 186 ASN A CA 1
ATOM 1492 C C . ASN A 1 186 ? -12.091 18.914 -11.335 1.00 80.88 186 ASN A C 1
ATOM 1494 O O . ASN A 1 186 ? -12.252 19.182 -12.530 1.00 80.88 186 ASN A O 1
ATOM 1498 N N . GLN A 1 187 ? -11.532 19.779 -10.483 1.00 82.94 187 GLN A N 1
ATOM 1499 C CA . GLN A 1 187 ? -11.007 21.072 -10.913 1.00 82.94 187 GLN A CA 1
ATOM 1500 C C . GLN A 1 187 ? -9.840 20.908 -11.893 1.00 82.94 187 GLN A C 1
ATOM 1502 O O . GLN A 1 187 ? -9.854 21.540 -12.952 1.00 82.94 187 GLN A O 1
ATOM 1507 N N . PHE A 1 188 ? -8.865 20.049 -11.576 1.00 84.81 188 PHE A N 1
ATOM 1508 C CA . PHE A 1 188 ? -7.751 19.740 -12.470 1.00 84.81 188 PHE A CA 1
ATOM 1509 C C . PHE A 1 188 ? -8.264 19.220 -13.815 1.00 84.81 188 PHE A C 1
ATOM 1511 O O . PHE A 1 188 ? -7.917 19.783 -14.847 1.00 84.81 188 PHE A O 1
ATOM 1518 N N . PHE A 1 189 ? -9.178 18.245 -13.812 1.00 85.94 189 PHE A N 1
ATOM 1519 C CA . PHE A 1 189 ? -9.772 17.701 -15.033 1.00 85.94 189 PHE A CA 1
ATOM 1520 C C . PHE A 1 189 ? -10.451 18.778 -15.894 1.00 85.94 189 PHE A C 1
ATOM 1522 O O . PHE A 1 189 ? -10.226 18.844 -17.102 1.00 85.94 189 PHE A O 1
ATOM 1529 N N . SER A 1 190 ? -11.237 19.668 -15.280 1.00 86.19 190 SER A N 1
ATOM 1530 C CA . SER A 1 190 ? -11.888 20.789 -15.974 1.00 86.19 190 SER A CA 1
ATOM 1531 C C . SER A 1 190 ? -10.883 21.767 -16.599 1.00 86.19 190 SER A C 1
ATOM 1533 O O . SER A 1 190 ? -11.089 22.263 -17.711 1.00 86.19 190 SER A O 1
ATOM 1535 N N . VAL A 1 191 ? -9.777 22.054 -15.908 1.00 89.19 191 VAL A N 1
ATOM 1536 C CA . VAL A 1 191 ? -8.696 22.902 -16.432 1.00 89.19 191 VAL A CA 1
ATOM 1537 C C . VAL A 1 191 ? -7.954 22.198 -17.569 1.00 89.19 191 VAL A C 1
ATOM 1539 O O . VAL A 1 191 ? -7.821 22.779 -18.643 1.00 89.19 191 VAL A O 1
ATOM 1542 N N . SER A 1 192 ? -7.535 20.946 -17.380 1.00 90.06 192 SER A N 1
ATOM 1543 C CA . SER A 1 192 ? -6.820 20.163 -18.391 1.00 90.06 192 SER A CA 1
ATOM 1544 C C . SER A 1 192 ? -7.642 19.984 -19.660 1.00 90.06 192 SER A C 1
ATOM 1546 O O . SER A 1 192 ? -7.117 20.163 -20.753 1.00 90.06 192 SER A O 1
ATOM 1548 N N . ARG A 1 193 ? -8.946 19.709 -19.537 1.00 90.06 193 ARG A N 1
ATOM 1549 C CA . ARG A 1 193 ? -9.841 19.583 -20.691 1.00 90.06 193 ARG A CA 1
ATOM 1550 C C . ARG A 1 193 ? -9.878 20.859 -21.527 1.00 90.06 193 ARG A C 1
ATOM 1552 O O . ARG A 1 193 ? -9.857 20.760 -22.743 1.00 90.06 193 ARG A O 1
ATOM 1559 N N . ARG A 1 194 ? -9.931 22.030 -20.884 1.00 90.94 194 ARG A N 1
ATOM 1560 C CA . ARG A 1 194 ? -9.917 23.329 -21.578 1.00 90.94 194 ARG A CA 1
ATOM 1561 C C . ARG A 1 194 ? -8.561 23.657 -22.195 1.00 90.94 194 ARG A C 1
ATOM 1563 O O . ARG A 1 194 ? -8.515 24.323 -23.215 1.00 90.94 194 ARG A O 1
ATOM 1570 N N . ALA A 1 195 ? -7.469 23.234 -21.563 1.00 88.81 195 ALA A N 1
ATOM 1571 C CA . ALA A 1 195 ? -6.118 23.481 -22.063 1.00 88.81 195 ALA A CA 1
ATOM 1572 C C . ALA A 1 195 ? -5.735 22.580 -23.252 1.00 88.81 195 ALA A C 1
ATOM 1574 O O . ALA A 1 195 ? -4.839 22.932 -24.011 1.00 88.81 195 ALA A O 1
ATOM 1575 N N . LEU A 1 196 ? -6.378 21.415 -23.381 1.00 86.88 196 LEU A N 1
ATOM 1576 C CA . LEU A 1 196 ? -6.083 20.400 -24.398 1.00 86.88 196 LEU A CA 1
ATOM 1577 C C . LEU A 1 196 ? -7.118 20.344 -25.539 1.00 86.88 196 LEU A C 1
ATOM 1579 O O . LEU A 1 196 ? -6.973 19.508 -26.430 1.00 86.88 196 LEU A O 1
ATOM 1583 N N . SER A 1 197 ? -8.162 21.179 -25.495 1.00 75.06 197 SER A N 1
ATOM 1584 C CA . SER A 1 197 ? -9.178 21.348 -26.549 1.00 75.06 197 SER A CA 1
ATOM 1585 C C . SER A 1 197 ? -8.840 22.511 -27.467 1.00 75.06 197 SER A C 1
ATOM 1587 O O . SER A 1 197 ? -8.987 22.346 -28.694 1.00 75.06 197 SER A O 1
#

Foldseek 3Di:
DPPVLLVVLLLVLLVLLVQLVVLVVQLCVLVVCPVVVVDDPVPVVSVVSNLQSLLSNLLSLLSNLLSVLCNVVVPQRDPPHDCVRRLVSSLVVLVVLLVVVVVCCVVCVDPPVPDDDDDRDPCLSVLSVVSNVQRNDDPDPVRNPVVSSVVNCVPCVRSSVSSSVVSCVVRNDPPPVVVPDPDVVVVVVVVVVVVVD

pLDDT: mean 85.12, std 12.75, range [43.28, 97.44]

Sequence (197 aa):
MDTNKVIEYRKSIKFELVRAKLAFDEFFGYAGGFITDRFDDTNVLAKIKIFDAYARWVGHLYESMLALVKIEDQNSVSENSKSDVTDPEIQCEAQKSLNRFNALVKSGEINPDGHVSLTLDGEFASDLRKARNKCSFHCTNNRVQSEILQEFMSKHHHMAYWLYSEMLNLHGNIDSECDKDLGAINQFFSVSRRALS

Radius of gyration: 18.23 Å; chains: 1; bounding box: 44×48×48 Å

Organism: NCBI:txid1908198